Protein AF-D4D259-F1 (afdb_monomer)

Structure (mmCIF, N/CA/C/O backbone):
data_AF-D4D259-F1
#
_entry.id   AF-D4D259-F1
#
loop_
_atom_site.group_PDB
_atom_site.id
_atom_site.type_symbol
_atom_site.label_atom_id
_atom_site.label_alt_id
_atom_site.label_comp_id
_atom_site.label_asym_id
_atom_site.label_entity_id
_atom_site.label_seq_id
_atom_site.pdbx_PDB_ins_code
_atom_site.Cartn_x
_atom_site.Cartn_y
_atom_site.Cartn_z
_atom_site.occupancy
_atom_site.B_iso_or_equiv
_atom_site.auth_seq_id
_atom_site.auth_comp_id
_atom_site.auth_asym_id
_atom_site.auth_atom_id
_atom_site.pdbx_PDB_model_num
ATOM 1 N N . MET A 1 1 ? -21.354 -18.879 18.382 1.00 33.06 1 MET A N 1
ATOM 2 C CA . MET A 1 1 ? -21.222 -17.514 17.834 1.00 33.06 1 MET A CA 1
ATOM 3 C C . MET A 1 1 ? -19.897 -17.464 17.101 1.00 33.06 1 MET A C 1
ATOM 5 O O . MET A 1 1 ? -18.888 -17.734 17.738 1.00 33.06 1 MET A O 1
ATOM 9 N N . ALA A 1 2 ? -19.901 -17.286 15.778 1.00 32.56 2 ALA A N 1
ATOM 10 C CA . ALA A 1 2 ? -18.662 -17.216 15.005 1.00 32.56 2 ALA A CA 1
ATOM 11 C C . ALA A 1 2 ? -17.858 -15.998 15.478 1.00 32.56 2 ALA A C 1
ATOM 13 O O . ALA A 1 2 ? -18.450 -14.936 15.686 1.00 32.56 2 ALA A O 1
ATOM 14 N N . ALA A 1 3 ? -16.551 -16.158 15.693 1.00 42.66 3 ALA A N 1
ATOM 15 C CA . ALA A 1 3 ? -15.663 -15.027 15.924 1.00 42.66 3 ALA A CA 1
ATOM 16 C C . ALA A 1 3 ? -15.925 -13.990 14.824 1.00 42.66 3 ALA A C 1
ATOM 18 O O . ALA A 1 3 ? -16.029 -14.347 13.650 1.00 42.66 3 ALA A O 1
ATOM 19 N N . SER A 1 4 ? -16.121 -12.725 15.193 1.00 53.47 4 SER A N 1
ATOM 20 C CA . SER A 1 4 ? -16.220 -11.663 14.200 1.00 53.47 4 SER A CA 1
ATOM 21 C C . SER A 1 4 ? -14.940 -11.700 13.361 1.00 53.47 4 SER A C 1
ATOM 23 O O . SER A 1 4 ? -13.871 -11.420 13.901 1.00 53.47 4 SER A O 1
ATOM 25 N N . ASN A 1 5 ? -15.040 -12.064 12.079 1.00 68.00 5 ASN A N 1
ATOM 26 C CA . ASN A 1 5 ? -13.955 -12.006 11.091 1.00 68.00 5 ASN A CA 1
ATOM 27 C C . ASN A 1 5 ? -13.598 -10.536 10.805 1.00 68.00 5 ASN A C 1
ATOM 29 O O . ASN A 1 5 ? -13.820 -10.023 9.711 1.00 68.00 5 ASN A O 1
ATOM 33 N N . ALA A 1 6 ? -13.147 -9.820 11.832 1.00 86.38 6 ALA A N 1
ATOM 34 C CA . ALA A 1 6 ? -12.841 -8.406 11.784 1.00 86.38 6 ALA A CA 1
ATOM 35 C C . ALA A 1 6 ? -11.560 -8.215 10.972 1.00 86.38 6 ALA A C 1
ATOM 37 O O . ALA A 1 6 ? -10.463 -8.475 11.459 1.00 86.38 6 ALA A O 1
ATOM 38 N N . ARG A 1 7 ? -11.702 -7.775 9.720 1.00 91.88 7 ARG A N 1
ATOM 39 C CA . ARG A 1 7 ? -10.553 -7.498 8.858 1.00 91.88 7 ARG A CA 1
ATOM 40 C C . ARG A 1 7 ? -10.044 -6.089 9.095 1.00 91.88 7 ARG A C 1
ATOM 42 O O . ARG A 1 7 ? -10.830 -5.147 9.229 1.00 91.88 7 ARG A O 1
ATOM 49 N N . HIS A 1 8 ? -8.732 -5.951 9.103 1.00 94.81 8 HIS A N 1
ATOM 50 C CA . HIS A 1 8 ? -8.030 -4.676 9.138 1.00 94.81 8 HIS A CA 1
ATOM 51 C C . HIS A 1 8 ? -7.099 -4.600 7.927 1.00 94.81 8 HIS A C 1
ATOM 53 O O . HIS A 1 8 ? -6.218 -5.455 7.767 1.00 94.81 8 HIS A O 1
ATOM 59 N N . ALA A 1 9 ? -7.330 -3.594 7.081 1.00 95.94 9 ALA A N 1
ATOM 60 C CA . ALA A 1 9 ? -6.485 -3.257 5.941 1.00 95.94 9 ALA A CA 1
ATOM 61 C C . ALA A 1 9 ? -5.404 -2.240 6.336 1.00 95.94 9 ALA A C 1
ATOM 63 O O . ALA A 1 9 ? -5.731 -1.138 6.774 1.00 95.94 9 ALA A O 1
ATOM 64 N N . LEU A 1 10 ? -4.135 -2.578 6.118 1.00 97.19 10 LEU A N 1
ATOM 65 C CA . LEU A 1 10 ? -2.999 -1.664 6.204 1.00 97.19 10 LEU A CA 1
ATOM 66 C C . LEU A 1 10 ? -2.542 -1.301 4.786 1.00 97.19 10 LEU A C 1
ATOM 68 O O . LEU A 1 10 ? -2.119 -2.170 4.030 1.00 97.19 10 LEU A O 1
ATOM 72 N N . VAL A 1 11 ? -2.633 -0.026 4.409 1.00 96.75 11 VAL A N 1
ATOM 73 C CA . VAL A 1 11 ? -2.371 0.456 3.044 1.00 96.75 11 VAL A CA 1
ATOM 74 C C . VAL A 1 11 ? -1.124 1.336 3.026 1.00 96.75 11 VAL A C 1
ATOM 76 O O . VAL A 1 11 ? -1.159 2.488 3.460 1.00 96.75 11 VAL A O 1
ATOM 79 N N . LEU A 1 12 ? -0.018 0.815 2.493 1.00 94.75 12 LEU A N 1
ATOM 80 C CA . LEU A 1 12 ? 1.218 1.572 2.294 1.00 94.75 12 LEU A CA 1
ATOM 81 C C . LEU A 1 12 ? 1.155 2.349 0.979 1.00 94.75 12 LEU A C 1
ATOM 83 O O . LEU A 1 12 ? 0.815 1.790 -0.060 1.00 94.75 12 LEU A O 1
ATOM 87 N N . GLY A 1 13 ? 1.499 3.638 1.014 1.00 92.38 13 GLY A N 1
ATOM 88 C CA . GLY A 1 13 ? 1.369 4.512 -0.156 1.00 92.38 13 GLY A CA 1
ATOM 89 C C . GLY A 1 13 ? -0.030 5.115 -0.302 1.00 92.38 13 GLY A C 1
ATOM 90 O O . GLY A 1 13 ? -0.464 5.392 -1.417 1.00 92.38 13 GLY A O 1
ATOM 91 N N . ALA A 1 14 ? -0.720 5.359 0.817 1.00 94.50 14 ALA A N 1
ATOM 92 C CA . ALA A 1 14 ? -2.097 5.862 0.875 1.00 94.50 14 ALA A CA 1
ATOM 93 C C . ALA A 1 14 ? -2.347 7.176 0.105 1.00 94.50 14 ALA A C 1
ATOM 95 O O . ALA A 1 14 ? -3.458 7.419 -0.349 1.00 94.50 14 ALA A O 1
ATOM 96 N N . SER A 1 15 ? -1.321 8.012 -0.069 1.00 91.62 15 SER A N 1
ATOM 97 C CA . SER A 1 15 ? -1.404 9.276 -0.813 1.00 91.62 15 SER A CA 1
ATOM 98 C C . SER A 1 15 ? -1.080 9.144 -2.309 1.00 91.62 15 SER A C 1
ATOM 100 O O . SER A 1 15 ? -1.093 10.141 -3.023 1.00 91.62 15 SER A O 1
ATOM 102 N N . GLY A 1 16 ? -0.687 7.957 -2.783 1.00 88.94 16 GLY A N 1
ATOM 103 C CA . GLY A 1 16 ? -0.393 7.701 -4.197 1.00 88.94 16 GLY A CA 1
ATOM 104 C C . GLY A 1 16 ? -1.663 7.468 -5.018 1.00 88.94 16 GLY A C 1
ATOM 105 O O . GLY A 1 16 ? -2.731 7.259 -4.459 1.00 88.94 16 GLY A O 1
ATOM 106 N N . ILE A 1 17 ? -1.549 7.439 -6.349 1.00 89.56 17 ILE A N 1
ATOM 107 C CA . ILE A 1 17 ? -2.696 7.265 -7.267 1.00 89.56 17 ILE A CA 1
ATOM 108 C C . ILE A 1 17 ? -3.499 5.994 -6.927 1.00 89.56 17 ILE A C 1
ATOM 110 O O . ILE A 1 17 ? -4.716 6.041 -6.720 1.00 89.56 17 ILE A O 1
ATOM 114 N N . SER A 1 18 ? -2.809 4.856 -6.811 1.00 92.06 18 SER A N 1
ATOM 115 C CA . SER A 1 18 ? -3.427 3.579 -6.441 1.00 92.06 18 SER A CA 1
ATOM 116 C C . SER A 1 18 ? -3.901 3.575 -4.990 1.00 92.06 18 SER A C 1
ATOM 118 O O . SER A 1 18 ? -5.033 3.196 -4.722 1.00 92.06 18 SER A O 1
ATOM 120 N N . GLY A 1 19 ? -3.068 4.026 -4.046 1.00 93.12 19 GLY A N 1
ATOM 121 C CA . GLY A 1 19 ? -3.411 4.008 -2.621 1.00 93.12 19 GLY A CA 1
ATOM 122 C C . GLY A 1 19 ? -4.611 4.883 -2.273 1.00 93.12 19 GLY A C 1
ATOM 123 O O . GLY A 1 19 ? -5.484 4.449 -1.521 1.00 93.12 19 GLY A O 1
ATOM 124 N N . TRP A 1 20 ? -4.702 6.071 -2.873 1.00 93.88 20 TRP A N 1
ATOM 125 C CA . TRP A 1 20 ? -5.794 7.003 -2.627 1.00 93.88 20 TRP A CA 1
ATOM 126 C C . TRP A 1 20 ? -7.121 6.450 -3.131 1.00 93.88 20 TRP A C 1
ATOM 128 O O . TRP A 1 20 ? -8.109 6.428 -2.393 1.00 93.88 20 TRP A O 1
ATOM 138 N N . SER A 1 21 ? -7.135 5.957 -4.375 1.00 93.88 21 SER A N 1
ATOM 139 C CA . SER A 1 21 ? -8.329 5.352 -4.971 1.00 93.88 21 SER A CA 1
ATOM 140 C C . SER A 1 21 ? -8.738 4.074 -4.241 1.00 93.88 21 SER A C 1
ATOM 142 O O . SER A 1 21 ? -9.928 3.852 -4.031 1.00 93.88 21 SER A O 1
ATOM 144 N N . PHE A 1 22 ? -7.770 3.280 -3.782 1.00 94.38 22 PHE A N 1
ATOM 145 C CA . PHE A 1 22 ? -8.026 2.075 -3.008 1.00 94.38 22 PHE A CA 1
ATOM 146 C C . PHE A 1 22 ? -8.719 2.394 -1.680 1.00 94.38 22 PHE A C 1
ATOM 148 O O . PHE A 1 22 ? -9.813 1.889 -1.438 1.00 94.38 22 PHE A O 1
ATOM 155 N N . ILE A 1 23 ? -8.161 3.302 -0.868 1.00 94.06 23 ILE A N 1
ATOM 156 C CA . ILE A 1 23 ? -8.790 3.753 0.389 1.00 94.06 23 ILE A CA 1
ATOM 157 C C . ILE A 1 23 ? -10.192 4.304 0.129 1.00 94.06 23 ILE A C 1
ATOM 159 O O . ILE A 1 23 ? -11.131 3.936 0.832 1.00 94.06 23 ILE A O 1
ATOM 163 N N . ASN A 1 24 ? -10.363 5.116 -0.916 1.00 92.94 24 ASN A N 1
ATOM 164 C CA . ASN A 1 24 ? -11.665 5.657 -1.294 1.00 92.94 24 ASN A CA 1
ATOM 165 C C . ASN A 1 24 ? -12.721 4.561 -1.536 1.00 92.94 24 ASN A C 1
ATOM 167 O O . ASN A 1 24 ? -13.879 4.734 -1.159 1.00 92.94 24 ASN A O 1
ATOM 171 N N . GLN A 1 25 ? -12.341 3.437 -2.153 1.00 93.00 25 GLN A N 1
ATOM 172 C CA . GLN A 1 25 ? -13.237 2.293 -2.353 1.00 93.00 25 GLN A CA 1
ATOM 173 C C . GLN A 1 25 ? -13.517 1.553 -1.038 1.00 93.00 25 GLN A C 1
ATOM 175 O O . GLN A 1 25 ? -14.670 1.222 -0.761 1.00 93.00 25 GLN A O 1
ATOM 180 N N . LEU A 1 26 ? -12.497 1.337 -0.197 1.00 92.25 26 LEU A N 1
ATOM 181 C CA . LEU A 1 26 ? -12.678 0.674 1.102 1.00 92.25 26 LEU A CA 1
ATOM 182 C C . LEU A 1 26 ? -13.658 1.446 2.000 1.00 92.25 26 LEU A C 1
ATOM 184 O O . LEU A 1 26 ? -14.554 0.848 2.593 1.00 92.25 26 LEU A O 1
ATOM 188 N N . LEU A 1 27 ? -13.540 2.778 2.039 1.00 91.06 27 LEU A N 1
ATOM 189 C CA . LEU A 1 27 ? -14.434 3.661 2.800 1.00 91.06 27 LEU A CA 1
ATOM 190 C C . LEU A 1 27 ? -15.872 3.675 2.263 1.00 91.06 27 LEU A C 1
ATOM 192 O O . LEU A 1 27 ? -16.806 3.981 2.998 1.00 91.06 27 LEU A O 1
ATOM 196 N N . GLN A 1 28 ? -16.070 3.304 0.998 1.00 89.62 28 GLN A N 1
ATOM 197 C CA . GLN A 1 28 ? -17.388 3.118 0.382 1.00 89.62 28 GLN A CA 1
ATOM 198 C C . GLN A 1 28 ? -17.896 1.682 0.511 1.00 89.62 28 GLN A C 1
ATOM 200 O O . GLN A 1 28 ? -18.748 1.250 -0.262 1.00 89.62 28 GLN A O 1
ATOM 205 N N . SER A 1 29 ? -17.399 0.938 1.502 1.00 87.19 29 SER A N 1
ATOM 206 C CA . SER A 1 29 ? -17.827 -0.432 1.773 1.00 87.1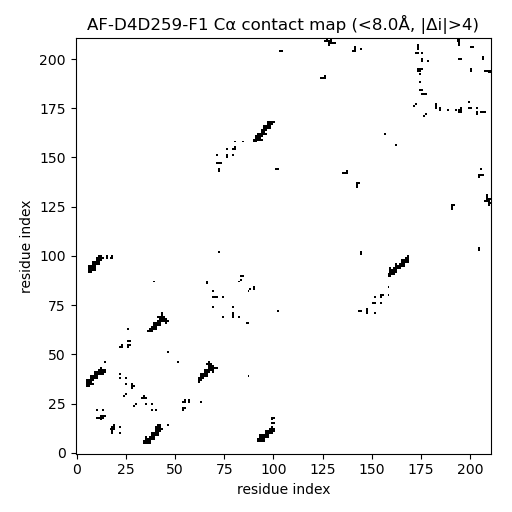9 29 SER A CA 1
ATOM 207 C C . SER A 1 29 ? -17.493 -1.430 0.659 1.00 87.19 29 SER A C 1
ATOM 209 O O . SER A 1 29 ? -18.145 -2.467 0.567 1.00 87.19 29 SER A O 1
ATOM 211 N N . TYR A 1 30 ? -16.487 -1.179 -0.186 1.00 88.12 30 TYR A N 1
ATOM 212 C CA . TYR A 1 30 ? -16.005 -2.199 -1.121 1.00 88.12 30 TYR A CA 1
ATOM 213 C C . TYR A 1 30 ? -15.271 -3.334 -0.372 1.00 88.12 30 TYR A C 1
ATOM 215 O O . TYR A 1 30 ? -14.502 -3.061 0.555 1.00 88.12 30 TYR A O 1
ATOM 223 N N . PRO A 1 31 ? -15.423 -4.610 -0.779 1.00 89.62 31 PRO A N 1
ATOM 224 C CA . PRO A 1 31 ? -16.329 -5.128 -1.814 1.00 89.62 31 PRO A CA 1
ATOM 225 C C . PRO A 1 31 ? -17.783 -5.282 -1.340 1.00 89.62 31 PRO A C 1
ATOM 227 O O . PRO A 1 31 ? -18.690 -5.403 -2.160 1.00 89.62 31 PRO A O 1
ATOM 230 N N . ARG A 1 32 ? -18.011 -5.298 -0.022 1.00 88.38 32 ARG A N 1
ATOM 231 C CA . ARG A 1 32 ? -19.338 -5.295 0.605 1.00 88.38 32 ARG A CA 1
ATOM 232 C C . ARG A 1 32 ? -19.275 -4.653 1.997 1.00 88.38 32 ARG A C 1
ATOM 234 O O . ARG A 1 32 ? -18.257 -4.767 2.684 1.00 88.38 32 ARG A O 1
ATOM 241 N N . ALA A 1 33 ? -20.373 -4.041 2.438 1.00 86.19 33 ALA A N 1
ATOM 242 C CA . ALA A 1 33 ? -20.505 -3.486 3.786 1.00 86.19 33 ALA A CA 1
ATOM 243 C C . ALA A 1 33 ? -20.142 -4.508 4.874 1.00 86.19 33 ALA A C 1
ATOM 245 O O . ALA A 1 33 ? -20.476 -5.690 4.767 1.00 86.19 33 ALA A O 1
ATOM 246 N N . GLY A 1 34 ? -19.429 -4.041 5.900 1.00 85.56 34 GLY A N 1
ATOM 247 C CA . GLY A 1 34 ? -18.932 -4.872 6.996 1.00 85.56 34 GLY A CA 1
ATOM 248 C C . GLY A 1 34 ? -17.712 -5.737 6.660 1.00 85.56 34 GLY A C 1
ATOM 249 O O . GLY A 1 34 ? -17.283 -6.501 7.519 1.00 85.56 34 GLY A O 1
ATOM 250 N N . THR A 1 35 ? -17.135 -5.636 5.450 1.00 89.00 35 THR A N 1
ATOM 251 C CA . THR A 1 35 ? -15.894 -6.368 5.122 1.00 89.00 35 THR A CA 1
ATOM 252 C C . THR A 1 35 ? -14.730 -5.894 5.982 1.00 89.00 35 THR A C 1
ATOM 254 O O . THR A 1 35 ? -13.994 -6.716 6.523 1.00 89.00 35 THR A O 1
ATOM 257 N N . TRP A 1 36 ? -14.557 -4.577 6.092 1.00 90.69 36 TRP A N 1
ATOM 258 C CA . TRP A 1 36 ? -13.458 -3.961 6.824 1.00 90.69 36 TRP A CA 1
ATOM 259 C C . TRP A 1 36 ? -13.972 -3.429 8.146 1.00 90.69 36 TRP A C 1
ATOM 261 O O . TRP A 1 36 ? -14.945 -2.688 8.190 1.00 90.69 36 TRP A O 1
ATOM 271 N N . SER A 1 37 ? -13.305 -3.833 9.219 1.00 91.31 37 SER A N 1
ATOM 272 C CA . SER A 1 37 ? -13.543 -3.300 10.557 1.00 91.31 37 SER A CA 1
ATOM 273 C C . SER A 1 37 ? -12.640 -2.117 10.885 1.00 91.31 37 SER A C 1
ATOM 275 O O . SER A 1 37 ? -12.933 -1.416 11.845 1.00 91.31 37 SER A O 1
ATOM 277 N N . ARG A 1 38 ? -11.517 -1.983 10.157 1.00 92.62 38 ARG A N 1
ATOM 278 C CA . ARG A 1 38 ? -10.453 -0.979 10.298 1.00 92.62 38 ARG A CA 1
ATOM 279 C C . ARG A 1 38 ? -9.721 -0.788 8.982 1.00 92.62 38 ARG A C 1
ATOM 281 O O . ARG A 1 38 ? -9.467 -1.756 8.255 1.00 92.62 38 ARG A O 1
ATOM 288 N N . ILE A 1 39 ? -9.322 0.450 8.720 1.00 94.31 39 ILE A N 1
ATOM 289 C CA . ILE A 1 39 ? -8.492 0.816 7.575 1.00 94.31 39 ILE A CA 1
ATOM 290 C C . ILE A 1 39 ? -7.407 1.770 8.077 1.00 94.31 39 ILE A C 1
ATOM 292 O O . ILE A 1 39 ? -7.710 2.870 8.530 1.00 94.31 39 ILE A O 1
ATOM 296 N N . THR A 1 40 ? -6.142 1.378 7.955 1.00 96.00 40 THR A N 1
ATOM 297 C CA . THR A 1 40 ? -4.997 2.239 8.263 1.00 96.00 40 THR A CA 1
ATOM 298 C C . THR A 1 40 ? -4.250 2.582 6.982 1.00 96.00 40 THR A C 1
ATOM 300 O O . THR A 1 40 ? -3.640 1.719 6.355 1.00 96.00 40 THR A O 1
ATOM 303 N N . GLY A 1 41 ? -4.279 3.851 6.586 1.00 95.81 41 GLY A N 1
ATOM 304 C CA . GLY A 1 41 ? -3.450 4.389 5.513 1.00 95.81 41 GLY A CA 1
ATOM 305 C C . GLY A 1 41 ? -2.109 4.886 6.046 1.00 95.81 41 GLY A C 1
ATOM 306 O O . GLY A 1 41 ? -2.059 5.576 7.062 1.00 95.81 41 GLY A O 1
ATOM 307 N N . VAL A 1 42 ? -1.023 4.579 5.342 1.00 96.69 42 VAL A N 1
ATOM 308 C CA . VAL A 1 42 ? 0.339 4.988 5.699 1.00 96.69 42 VAL A CA 1
ATOM 309 C C . VAL A 1 42 ? 0.935 5.841 4.586 1.00 96.69 42 VAL A C 1
ATOM 311 O O . VAL A 1 42 ? 0.972 5.436 3.416 1.00 96.69 42 VAL A O 1
ATOM 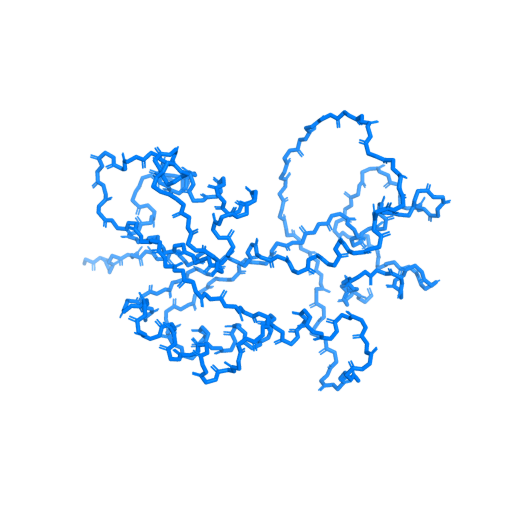314 N N . THR A 1 43 ? 1.437 7.020 4.948 1.00 94.62 43 THR A N 1
ATOM 315 C CA . THR A 1 43 ? 2.095 7.949 4.025 1.00 94.62 43 THR A CA 1
ATOM 316 C C . THR A 1 43 ? 3.495 8.333 4.493 1.00 94.62 43 THR A C 1
ATOM 318 O O . THR A 1 43 ? 3.830 8.323 5.679 1.00 94.62 43 THR A O 1
ATOM 321 N N . ARG A 1 44 ? 4.337 8.737 3.537 1.00 91.94 44 ARG A N 1
ATOM 322 C CA . ARG A 1 44 ? 5.650 9.316 3.847 1.00 91.94 44 ARG A CA 1
ATOM 323 C C . ARG A 1 44 ? 5.522 10.742 4.359 1.00 91.94 44 ARG A C 1
ATOM 325 O O . ARG A 1 44 ? 6.061 11.080 5.405 1.00 91.94 44 ARG A O 1
ATOM 332 N N . LYS A 1 45 ? 4.794 11.576 3.615 1.00 89.25 45 LYS A N 1
ATOM 333 C CA . LYS A 1 45 ? 4.525 12.973 3.963 1.00 89.25 45 LYS A CA 1
ATOM 334 C C . LYS A 1 45 ? 3.099 13.104 4.503 1.00 89.25 45 LYS A C 1
ATOM 336 O O . LYS A 1 45 ? 2.224 12.376 4.025 1.00 89.25 45 LYS A O 1
ATOM 341 N N . PRO A 1 46 ? 2.849 14.006 5.463 1.00 90.56 46 PRO A N 1
ATOM 342 C CA . PRO A 1 46 ? 1.489 14.338 5.864 1.00 90.56 46 PRO A CA 1
ATOM 343 C C . PRO A 1 46 ? 0.672 14.794 4.652 1.00 90.56 46 PRO A C 1
ATOM 345 O O . PRO A 1 46 ? 1.175 15.558 3.829 1.00 90.56 46 PRO A O 1
ATOM 348 N N . MET A 1 47 ? -0.569 14.322 4.550 1.00 89.88 47 MET A N 1
ATOM 349 C CA . MET A 1 47 ? -1.544 14.876 3.610 1.00 89.88 47 MET A CA 1
ATOM 350 C C . MET A 1 47 ? -2.199 16.110 4.234 1.00 89.88 47 MET A C 1
ATOM 352 O O . MET A 1 47 ? -2.404 16.167 5.450 1.00 89.88 47 MET A O 1
ATOM 356 N N . SER A 1 48 ? -2.528 17.100 3.411 1.00 87.69 48 SER A N 1
ATOM 357 C CA . SER A 1 48 ? -3.284 18.271 3.844 1.00 87.69 48 SER A CA 1
ATOM 358 C C . SER A 1 48 ? -4.712 17.892 4.246 1.00 87.69 48 SER A C 1
ATOM 360 O O . SER A 1 48 ? -5.269 16.879 3.816 1.00 87.69 48 SER A O 1
ATOM 362 N N . ARG A 1 49 ? -5.344 18.739 5.066 1.00 84.06 49 ARG A N 1
ATOM 363 C CA . ARG A 1 49 ? -6.748 18.552 5.464 1.00 84.06 49 ARG A CA 1
ATOM 364 C C . ARG A 1 49 ? -7.684 18.517 4.252 1.00 84.06 49 ARG A C 1
ATOM 366 O O . ARG A 1 49 ? -8.652 17.767 4.269 1.00 84.06 49 ARG A O 1
ATOM 373 N N . GLU A 1 50 ? -7.392 19.322 3.235 1.00 85.44 50 GLU A N 1
ATOM 374 C CA . GLU A 1 50 ? -8.164 19.376 1.995 1.00 85.44 50 GLU A CA 1
ATOM 375 C C . GLU A 1 50 ? -8.053 18.061 1.216 1.00 85.44 50 GLU A C 1
ATOM 377 O O . GLU A 1 50 ? -9.076 17.455 0.912 1.00 85.44 50 GLU A O 1
ATOM 382 N N . GLU A 1 51 ? -6.838 17.543 1.007 1.00 85.00 51 GLU A N 1
ATOM 383 C CA . GLU A 1 51 ? -6.625 16.257 0.325 1.00 85.00 51 GLU A CA 1
ATOM 384 C C . GLU A 1 51 ? -7.346 15.093 1.017 1.00 85.00 51 GLU A C 1
ATOM 386 O O . GLU A 1 51 ? -7.935 14.237 0.358 1.00 85.00 51 GLU A O 1
ATOM 391 N N . VAL A 1 52 ? -7.324 15.072 2.354 1.00 84.94 52 VAL A N 1
ATOM 392 C CA . VAL A 1 52 ? -8.040 14.068 3.156 1.00 84.94 52 VAL A CA 1
ATOM 393 C C . VAL A 1 52 ? -9.558 14.251 3.054 1.00 84.94 52 VAL A C 1
ATOM 395 O O . VAL A 1 52 ? -10.288 13.264 3.074 1.00 84.94 52 VAL A O 1
ATOM 398 N N . SER A 1 53 ? -10.048 15.488 2.912 1.00 81.88 53 SER A N 1
ATOM 399 C CA . SER A 1 53 ? -11.485 15.786 2.820 1.00 81.88 53 SER A CA 1
ATOM 400 C C . SER A 1 53 ? -12.150 15.279 1.540 1.00 81.88 53 SER A C 1
ATOM 402 O O . SER A 1 53 ? -13.374 15.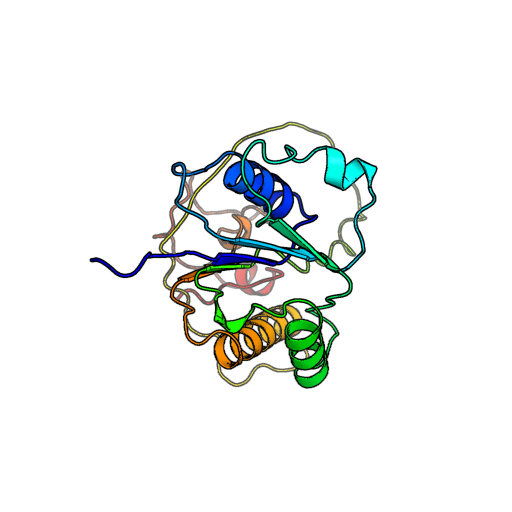166 1.502 1.00 81.88 53 SER A O 1
ATOM 404 N N . PHE A 1 54 ? -11.364 14.946 0.511 1.00 88.12 54 PHE A N 1
ATOM 405 C CA . PHE A 1 54 ? -11.881 14.336 -0.712 1.00 88.12 54 PHE A CA 1
ATOM 406 C C . PHE A 1 54 ? -12.261 12.863 -0.534 1.00 88.12 54 PHE A C 1
ATOM 408 O O . PHE A 1 54 ? -13.021 12.338 -1.348 1.00 88.12 54 PHE A O 1
ATOM 415 N N . TRP A 1 55 ? -11.764 12.187 0.507 1.00 90.94 55 TRP A N 1
ATOM 416 C CA . TRP A 1 55 ? -12.309 10.886 0.873 1.00 90.94 55 TRP A CA 1
ATOM 417 C C . TRP A 1 55 ? -13.679 11.057 1.526 1.00 90.94 55 TRP A C 1
ATOM 419 O O . TRP A 1 55 ? -13.892 12.007 2.286 1.00 90.94 55 TRP A O 1
ATOM 429 N N . PRO A 1 56 ? -14.618 10.131 1.277 1.00 85.06 56 PRO A N 1
ATOM 430 C CA . PRO A 1 56 ? -15.904 10.168 1.940 1.00 85.06 56 PRO A CA 1
ATOM 431 C C . PRO A 1 56 ? -15.672 10.108 3.447 1.00 85.06 56 PRO A C 1
ATOM 433 O O . PRO A 1 56 ? -15.066 9.169 3.964 1.00 85.06 56 PRO A O 1
ATOM 436 N N . GLN A 1 57 ? -16.174 11.117 4.159 1.00 70.81 57 GLN A N 1
ATOM 437 C CA . GLN A 1 57 ? -16.358 11.002 5.597 1.00 70.81 57 GLN A CA 1
ATOM 438 C C . GLN A 1 57 ? -17.334 9.852 5.787 1.00 70.81 57 GLN A C 1
ATOM 440 O O . GLN A 1 57 ? -18.491 9.948 5.369 1.00 70.81 57 GLN A O 1
ATOM 445 N N . SER A 1 58 ? -16.830 8.727 6.291 1.00 56.66 58 SER A N 1
ATOM 446 C CA . SER A 1 58 ? -17.640 7.531 6.449 1.00 56.66 58 SER A CA 1
ATOM 447 C C . SER A 1 58 ? -18.918 7.901 7.196 1.00 56.66 58 SER A C 1
ATOM 449 O O . SER A 1 58 ? -18.866 8.427 8.307 1.00 56.66 58 SER A O 1
ATOM 451 N N . ARG A 1 59 ? -20.075 7.669 6.567 1.00 50.59 59 ARG A N 1
ATOM 452 C CA . ARG A 1 59 ? -21.376 7.955 7.186 1.00 50.59 59 ARG A CA 1
ATOM 453 C C . ARG A 1 59 ? -21.661 7.030 8.377 1.00 50.59 59 ARG A C 1
ATOM 455 O O . ARG A 1 59 ? -22.577 7.325 9.134 1.00 50.59 59 ARG A O 1
ATOM 462 N N . GLU A 1 60 ? -20.883 5.955 8.547 1.00 52.59 60 GLU A N 1
ATOM 463 C CA . GLU A 1 60 ? -21.117 4.914 9.557 1.00 52.59 60 GLU A CA 1
ATOM 464 C C . GLU A 1 60 ? -19.872 4.473 10.355 1.00 52.59 60 GLU A C 1
ATOM 466 O O . GLU A 1 60 ? -20.036 3.758 11.338 1.00 52.59 60 GLU A O 1
ATOM 471 N N . ASP A 1 61 ? -18.642 4.878 10.008 1.00 54.50 61 ASP A N 1
ATOM 472 C CA . ASP A 1 61 ? -17.447 4.161 10.487 1.00 54.50 61 ASP A CA 1
ATOM 473 C C . ASP A 1 61 ? -16.305 5.060 11.029 1.00 54.50 61 ASP A C 1
ATOM 475 O O . ASP A 1 61 ? -15.636 5.746 10.250 1.00 54.50 61 ASP A O 1
ATOM 479 N N . PRO A 1 62 ? -16.024 5.043 12.349 1.00 57.81 62 PRO A N 1
ATOM 480 C CA . PRO A 1 62 ? -14.866 5.696 12.971 1.00 57.81 62 PRO A CA 1
ATOM 481 C C . PRO A 1 62 ? -13.528 4.948 12.772 1.00 57.81 62 PRO A C 1
ATOM 483 O O . PRO A 1 62 ? -12.534 5.305 13.404 1.00 57.81 62 PRO A O 1
ATOM 486 N N . SER A 1 63 ? -13.472 3.905 11.937 1.00 77.69 63 SER A N 1
ATOM 487 C CA . SER A 1 63 ? -12.334 2.977 11.869 1.00 77.69 63 SER A CA 1
ATOM 488 C C . SER A 1 63 ? -11.212 3.320 10.872 1.00 77.69 63 SER A C 1
ATOM 490 O O . SER A 1 63 ? -10.255 2.548 10.744 1.00 77.69 63 SER A O 1
ATOM 492 N N . PHE A 1 64 ? -11.289 4.464 10.176 1.00 90.56 64 PHE A N 1
ATOM 493 C CA . PHE A 1 64 ? -10.216 4.931 9.291 1.00 90.56 64 PHE A CA 1
ATOM 494 C C . PHE A 1 64 ? -9.170 5.763 10.032 1.00 90.56 64 PHE A C 1
ATOM 496 O O . PHE A 1 64 ? -9.488 6.772 10.665 1.00 90.56 64 PHE A O 1
ATOM 503 N N . ARG A 1 65 ? -7.899 5.390 9.878 1.00 91.75 65 ARG A N 1
ATOM 504 C CA . ARG A 1 65 ? -6.749 6.122 10.408 1.00 91.75 65 ARG 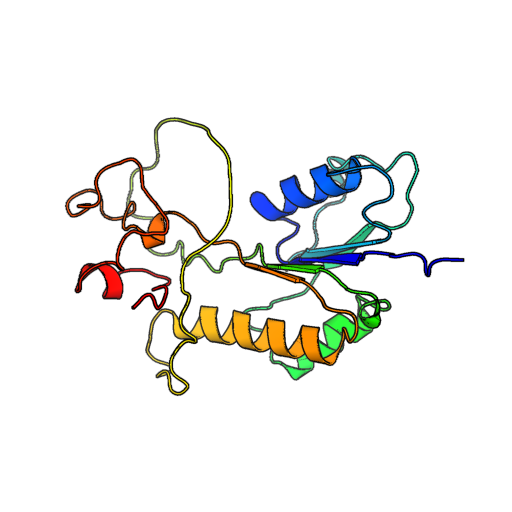A CA 1
ATOM 505 C C . ARG A 1 65 ? -5.745 6.400 9.301 1.00 91.75 65 ARG A C 1
ATOM 507 O O . ARG A 1 65 ? -5.367 5.502 8.559 1.00 91.75 65 ARG A O 1
ATOM 514 N N . LEU A 1 66 ? -5.258 7.634 9.226 1.00 93.62 66 LEU A N 1
ATOM 515 C CA . LEU A 1 66 ? -4.130 7.998 8.374 1.00 93.62 66 LEU A CA 1
ATOM 516 C C . LEU A 1 66 ? -2.926 8.321 9.259 1.00 93.62 66 LEU A C 1
ATOM 518 O O . LEU A 1 66 ? -3.004 9.213 10.104 1.00 93.62 66 LEU A O 1
ATOM 522 N N . VAL A 1 67 ? -1.819 7.615 9.058 1.00 95.31 67 VAL A N 1
ATOM 523 C CA . VAL A 1 67 ? -0.540 7.877 9.727 1.00 95.31 67 VAL A CA 1
ATOM 524 C C . VAL A 1 67 ? 0.497 8.329 8.705 1.00 95.31 67 VAL A C 1
ATOM 526 O O . VAL A 1 67 ? 0.481 7.904 7.550 1.00 95.31 67 VAL A O 1
ATOM 529 N N . SER A 1 68 ? 1.398 9.218 9.120 1.00 94.81 68 SER A N 1
ATOM 530 C CA . SER A 1 68 ? 2.396 9.826 8.235 1.00 94.81 68 SER A CA 1
ATOM 531 C C . SER A 1 68 ? 3.798 9.783 8.843 1.00 94.81 68 SER A C 1
ATOM 533 O O . SER A 1 68 ? 3.953 9.477 10.023 1.00 94.81 68 SER A O 1
ATOM 535 N N . GLY A 1 69 ? 4.827 10.079 8.044 1.00 93.44 69 GLY A N 1
ATOM 536 C CA . GLY A 1 69 ? 6.225 10.077 8.491 1.00 93.44 69 GLY A CA 1
ATOM 537 C C . GLY A 1 69 ? 6.957 8.749 8.280 1.00 93.44 69 GLY A C 1
ATOM 538 O O . GLY A 1 69 ? 8.037 8.555 8.842 1.00 93.44 69 GLY A O 1
ATOM 539 N N . PHE A 1 70 ? 6.393 7.842 7.481 1.00 93.38 70 PHE A N 1
ATOM 540 C CA . PHE A 1 70 ? 6.989 6.544 7.167 1.00 93.38 70 PHE A CA 1
ATOM 541 C C . PHE A 1 70 ? 7.831 6.634 5.897 1.00 93.38 70 PHE A C 1
ATOM 543 O O . PHE A 1 70 ? 7.295 6.725 4.790 1.00 93.38 70 PHE A O 1
ATOM 550 N N . ASP A 1 71 ? 9.152 6.585 6.041 1.00 89.69 71 ASP A N 1
ATOM 551 C CA . ASP A 1 71 ? 10.063 6.491 4.908 1.00 89.69 71 ASP A CA 1
ATOM 552 C C . ASP A 1 71 ? 10.549 5.051 4.765 1.00 89.69 71 ASP A C 1
ATOM 554 O O . ASP A 1 71 ? 11.671 4.708 5.112 1.00 89.69 71 ASP A O 1
ATOM 558 N N . ILE A 1 72 ? 9.682 4.188 4.237 1.00 84.88 72 ILE A N 1
ATOM 559 C CA . ILE A 1 72 ? 9.948 2.749 4.072 1.00 84.88 72 ILE A CA 1
ATOM 560 C C . ILE A 1 72 ? 11.229 2.443 3.272 1.00 84.88 72 ILE A C 1
ATOM 562 O O . ILE A 1 72 ? 11.780 1.343 3.375 1.00 84.88 72 ILE A O 1
ATOM 566 N N . HIS A 1 73 ? 11.727 3.399 2.484 1.00 79.69 73 HIS A N 1
ATOM 567 C CA . HIS A 1 73 ? 12.964 3.248 1.725 1.00 79.69 73 HIS A CA 1
ATOM 568 C C . HIS A 1 73 ? 14.175 3.508 2.620 1.00 79.69 73 HIS A C 1
ATOM 570 O O . HIS A 1 73 ? 15.021 2.627 2.754 1.00 79.69 73 HIS A O 1
ATOM 576 N N . ASN A 1 74 ? 14.206 4.657 3.302 1.00 83.00 74 ASN A N 1
ATOM 577 C CA . ASN A 1 74 ? 15.388 5.116 4.038 1.00 83.00 74 ASN A CA 1
ATOM 578 C C . ASN A 1 74 ? 15.400 4.743 5.530 1.00 83.00 74 ASN A C 1
ATOM 580 O O . ASN A 1 74 ? 16.472 4.644 6.126 1.00 83.00 74 ASN A O 1
ATOM 584 N N . ASP A 1 75 ? 14.239 4.538 6.154 1.00 87.50 75 ASP A N 1
ATOM 585 C CA . ASP A 1 75 ? 14.151 4.159 7.565 1.00 87.50 75 ASP A CA 1
ATOM 586 C C . ASP A 1 75 ? 14.787 2.781 7.782 1.00 87.50 75 ASP A C 1
ATOM 588 O O . ASP A 1 75 ? 14.460 1.817 7.086 1.00 87.50 75 ASP A O 1
ATOM 592 N N . GLN A 1 76 ? 15.665 2.666 8.776 1.00 90.75 76 GLN A N 1
ATOM 593 C CA . GLN A 1 76 ? 16.197 1.373 9.213 1.00 90.75 76 GLN A CA 1
ATOM 594 C C . GLN A 1 76 ? 15.093 0.513 9.840 1.00 90.75 76 GLN A C 1
ATOM 596 O O . GLN A 1 76 ? 14.082 1.039 10.309 1.00 90.75 76 GLN A O 1
ATOM 601 N N . GLU A 1 77 ? 15.292 -0.804 9.874 1.00 89.88 77 GLU A N 1
ATOM 602 C CA . GLU A 1 77 ? 14.298 -1.771 10.363 1.00 89.88 77 GLU A CA 1
ATOM 603 C C . GLU A 1 77 ? 13.771 -1.420 11.764 1.00 89.88 77 GLU A C 1
ATOM 605 O O . GLU A 1 77 ? 12.562 -1.334 11.971 1.00 89.88 77 GLU A O 1
ATOM 610 N N . GLN A 1 78 ? 14.667 -1.107 12.706 1.00 94.75 78 GLN A N 1
ATOM 611 C CA . GLN A 1 78 ? 14.304 -0.772 14.086 1.00 94.75 78 GLN A CA 1
ATOM 612 C C . GLN A 1 78 ? 13.506 0.535 14.165 1.00 94.75 78 GLN A C 1
ATOM 614 O O . GLN A 1 78 ? 12.549 0.637 14.933 1.00 94.75 78 GLN A O 1
ATOM 619 N N . THR A 1 79 ? 13.867 1.528 13.347 1.00 95.81 79 THR A N 1
ATOM 620 C CA . THR A 1 79 ? 13.132 2.795 13.244 1.00 95.81 79 THR A CA 1
ATOM 621 C C . THR A 1 79 ? 11.733 2.560 12.691 1.00 95.81 79 THR A C 1
ATOM 623 O O . THR A 1 79 ? 10.762 3.098 13.222 1.00 95.81 79 THR A O 1
ATOM 626 N N . LEU A 1 80 ? 11.618 1.743 11.642 1.00 94.44 80 LEU A N 1
ATOM 627 C CA . LEU A 1 80 ? 10.344 1.415 11.017 1.00 94.44 80 LEU A CA 1
ATOM 628 C C . LEU A 1 80 ? 9.436 0.648 11.990 1.00 94.44 80 LEU A C 1
ATOM 630 O O . LEU A 1 80 ? 8.271 1.010 12.149 1.00 94.44 80 LEU A O 1
ATOM 634 N N . MET A 1 81 ? 9.989 -0.333 12.707 1.00 96.25 81 MET A N 1
ATOM 635 C CA . MET A 1 81 ? 9.294 -1.086 13.753 1.00 96.25 81 MET A CA 1
ATOM 636 C C . MET A 1 81 ? 8.775 -0.163 14.863 1.00 96.25 81 MET A C 1
ATOM 638 O O . MET A 1 81 ? 7.588 -0.201 15.191 1.00 96.25 81 MET A O 1
ATOM 642 N N . ALA A 1 82 ? 9.623 0.729 15.386 1.00 97.25 82 ALA A N 1
ATOM 643 C CA . ALA A 1 82 ? 9.233 1.685 16.421 1.00 97.25 82 ALA A CA 1
ATOM 644 C C . ALA A 1 82 ? 8.134 2.651 15.941 1.00 97.25 82 ALA A C 1
ATOM 646 O O . ALA A 1 82 ? 7.193 2.940 16.683 1.00 97.25 82 ALA A O 1
ATOM 647 N N . LYS A 1 83 ? 8.216 3.130 14.690 1.00 97.19 83 LYS A N 1
ATOM 648 C CA . LYS A 1 83 ? 7.174 3.973 14.082 1.00 97.19 83 LY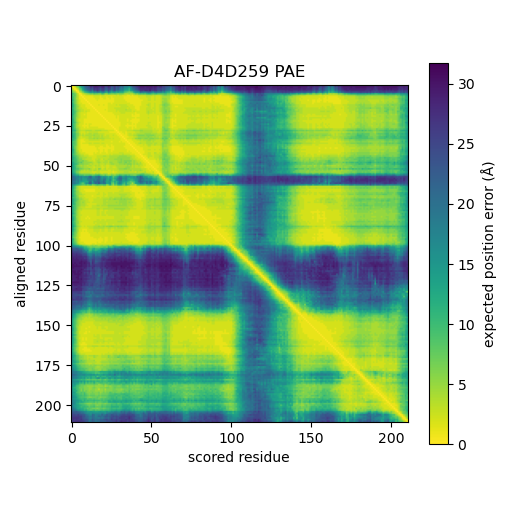S A CA 1
ATOM 649 C C . LYS A 1 83 ? 5.844 3.232 13.980 1.00 97.19 83 LYS A C 1
ATOM 651 O O . LYS A 1 83 ? 4.823 3.790 14.372 1.00 97.19 83 LYS A O 1
ATOM 656 N N . PHE A 1 84 ? 5.844 1.986 13.506 1.00 97.06 84 PHE A N 1
ATOM 657 C CA . PHE A 1 84 ? 4.620 1.189 13.408 1.00 97.06 84 PHE A CA 1
ATOM 658 C C . PHE A 1 84 ? 3.990 0.927 14.776 1.00 97.06 84 PHE A C 1
ATOM 660 O O . PHE A 1 84 ? 2.800 1.170 14.939 1.00 97.06 84 PHE A O 1
ATOM 667 N N . GLN A 1 85 ? 4.779 0.531 15.777 1.00 96.00 85 GLN A N 1
ATOM 668 C CA . GLN A 1 85 ? 4.281 0.317 17.141 1.00 96.00 85 GLN A CA 1
ATOM 669 C C . GLN A 1 85 ? 3.689 1.592 17.764 1.00 96.00 85 GLN A C 1
ATOM 671 O O . GLN A 1 85 ? 2.695 1.528 18.487 1.00 96.00 85 GLN A O 1
ATOM 676 N N . LYS A 1 86 ? 4.294 2.753 17.486 1.00 96.69 86 LYS A N 1
ATOM 677 C CA . LYS A 1 86 ? 3.864 4.043 18.035 1.00 96.69 86 LYS A CA 1
ATOM 678 C C . LYS A 1 86 ? 2.625 4.604 17.334 1.00 96.69 86 LYS A C 1
ATOM 680 O O . LYS A 1 86 ? 1.695 5.053 18.000 1.00 96.69 86 LYS A O 1
ATOM 685 N N . GLU A 1 87 ? 2.629 4.636 16.005 1.00 95.94 87 GLU A N 1
ATOM 686 C CA . GLU A 1 87 ? 1.602 5.329 15.217 1.00 95.94 87 GLU A CA 1
ATOM 687 C C . GLU A 1 87 ? 0.416 4.411 14.874 1.00 95.94 87 GLU A C 1
ATOM 689 O O . GLU A 1 87 ? -0.720 4.880 14.794 1.00 95.94 87 GLU A O 1
ATOM 694 N N . VAL A 1 88 ? 0.652 3.101 14.730 1.00 94.75 88 VAL A N 1
ATOM 695 C CA . VAL A 1 88 ? -0.366 2.077 14.443 1.00 94.75 88 VAL A CA 1
ATOM 696 C C . VAL A 1 88 ? -0.529 1.184 15.673 1.00 94.75 88 VAL A C 1
ATOM 698 O O . VAL A 1 88 ? -0.120 0.028 15.712 1.00 94.75 88 VAL A O 1
ATOM 701 N N . THR A 1 89 ? -1.125 1.746 16.722 1.00 91.94 89 THR A N 1
ATOM 702 C CA . THR A 1 89 ? -1.304 1.087 18.033 1.00 91.94 89 THR A CA 1
ATOM 703 C C . THR A 1 89 ? -2.062 -0.243 17.968 1.00 91.94 89 THR A C 1
ATOM 705 O O . THR A 1 89 ? -1.927 -1.092 18.841 1.00 91.94 89 THR A O 1
ATOM 708 N N . ASP A 1 90 ? -2.883 -0.418 16.940 1.00 93.69 90 ASP A N 1
ATOM 709 C CA . ASP A 1 90 ? -3.693 -1.592 16.643 1.00 93.69 90 ASP A CA 1
ATOM 710 C C . ASP A 1 90 ? -3.081 -2.479 15.545 1.00 93.69 90 ASP A C 1
ATOM 712 O O . ASP A 1 90 ? -3.777 -3.330 14.988 1.00 93.69 90 ASP A O 1
ATOM 716 N N . ILE A 1 91 ? -1.776 -2.346 15.272 1.00 96.06 91 ILE A N 1
ATOM 717 C CA . ILE A 1 91 ? -1.050 -3.188 14.311 1.00 96.06 91 ILE A CA 1
ATOM 718 C C . ILE A 1 91 ? -1.235 -4.699 14.523 1.00 96.06 91 ILE 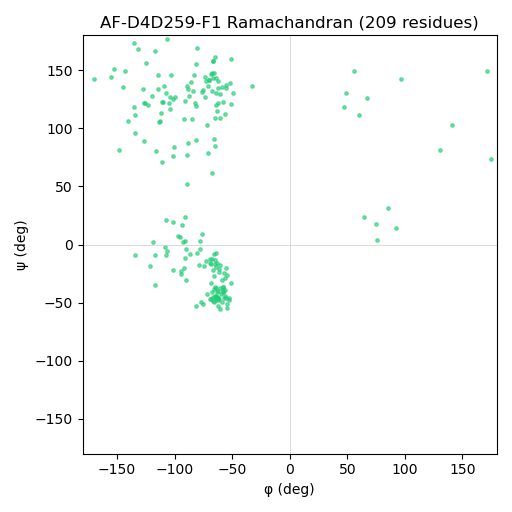A C 1
ATOM 720 O O . ILE A 1 91 ? -1.357 -5.393 13.513 1.00 96.06 91 ILE A O 1
ATOM 724 N N . PRO A 1 92 ? -1.401 -5.244 15.752 1.00 96.00 92 PRO A N 1
ATOM 725 C CA . PRO A 1 92 ? -1.617 -6.680 15.901 1.00 96.00 92 PRO A CA 1
ATOM 726 C C . PRO A 1 92 ? -2.927 -7.179 15.278 1.00 96.00 92 PRO A C 1
ATOM 728 O O . PRO A 1 92 ? -3.100 -8.376 15.069 1.00 96.00 92 PRO A O 1
ATOM 731 N N . THR A 1 93 ? -3.871 -6.275 14.992 1.00 95.38 93 THR A N 1
ATOM 732 C CA . THR A 1 93 ? -5.152 -6.604 14.350 1.00 95.38 93 THR A CA 1
ATOM 733 C C . THR A 1 93 ? -5.077 -6.602 12.826 1.00 95.38 93 THR A C 1
ATOM 735 O O . THR A 1 93 ? -6.054 -6.989 12.193 1.00 95.38 93 THR A O 1
ATOM 738 N N . VAL A 1 94 ? -3.959 -6.164 12.231 1.00 96.12 94 VAL A N 1
ATOM 739 C CA . VAL A 1 94 ? -3.770 -6.129 10.774 1.00 96.12 94 VAL A CA 1
ATOM 740 C C . VAL A 1 94 ? -3.883 -7.541 10.205 1.00 96.12 94 VAL A C 1
ATOM 742 O O . VAL A 1 94 ? -3.231 -8.466 10.675 1.00 96.12 94 VAL A O 1
ATOM 745 N N . THR A 1 95 ? -4.719 -7.669 9.174 1.00 95.19 95 THR A N 1
ATOM 746 C CA . THR A 1 95 ? -4.984 -8.937 8.464 1.00 95.19 95 THR A CA 1
ATOM 747 C C . THR A 1 95 ? -4.544 -8.870 7.005 1.00 95.19 95 THR A C 1
ATOM 749 O O . THR A 1 95 ? -4.064 -9.852 6.454 1.00 95.19 95 THR A O 1
ATOM 752 N N . HIS A 1 96 ? -4.682 -7.700 6.374 1.00 95.06 96 HIS A N 1
ATOM 753 C CA . HIS A 1 96 ? -4.373 -7.501 4.964 1.00 95.06 96 HIS A CA 1
ATOM 754 C C . HIS A 1 96 ? -3.400 -6.336 4.813 1.00 95.06 96 HIS A C 1
ATOM 756 O O . HIS A 1 96 ? -3.717 -5.211 5.203 1.00 95.06 96 HIS A O 1
ATOM 762 N N . LEU A 1 97 ? -2.243 -6.593 4.213 1.00 94.44 97 LEU A N 1
ATOM 763 C CA . LEU A 1 97 ? -1.266 -5.581 3.828 1.00 94.44 97 LEU A CA 1
ATOM 764 C C . LEU A 1 97 ? -1.408 -5.272 2.335 1.00 94.44 97 LEU A C 1
ATOM 766 O O . LEU A 1 97 ? -1.330 -6.170 1.506 1.00 94.44 97 LEU A O 1
ATOM 770 N N . TYR A 1 98 ? -1.565 -4.000 1.980 1.00 94.94 98 TYR A N 1
ATOM 771 C CA . TYR A 1 98 ? -1.563 -3.522 0.598 1.00 94.94 98 TYR A CA 1
ATOM 772 C C . TYR A 1 98 ? -0.343 -2.629 0.366 1.00 94.94 98 TYR A C 1
ATOM 774 O O . TYR A 1 98 ? -0.300 -1.481 0.811 1.00 94.94 98 TYR A O 1
ATOM 782 N N . TYR A 1 99 ? 0.656 -3.160 -0.334 1.00 90.31 99 TYR A N 1
ATOM 783 C CA . TYR A 1 99 ? 1.892 -2.475 -0.696 1.00 90.31 99 TYR A CA 1
ATOM 784 C C . TYR A 1 99 ? 1.707 -1.746 -2.036 1.00 90.31 99 TYR A C 1
ATOM 786 O O . TYR A 1 99 ? 1.961 -2.293 -3.110 1.00 90.31 99 TYR A O 1
ATOM 794 N N . LEU A 1 100 ? 1.219 -0.502 -1.966 1.00 90.12 100 LEU A N 1
ATOM 795 C CA . LEU A 1 100 ? 0.906 0.360 -3.120 1.00 90.12 100 LEU A CA 1
ATOM 796 C C . LEU A 1 100 ? 1.912 1.511 -3.279 1.00 90.12 100 LEU A C 1
ATOM 798 O O . LEU A 1 100 ? 1.632 2.543 -3.893 1.00 90.12 100 LEU A O 1
ATOM 802 N N . SER A 1 101 ? 3.095 1.351 -2.692 1.00 77.12 101 SER A N 1
ATOM 803 C CA . SER A 1 101 ? 4.212 2.282 -2.787 1.00 77.12 101 SER A CA 1
ATOM 804 C C . SER A 1 101 ? 5.277 1.725 -3.722 1.00 77.12 101 SER A C 1
ATOM 806 O O . SER A 1 101 ? 5.838 0.674 -3.447 1.00 77.12 101 SER A O 1
ATOM 808 N N . ALA A 1 102 ? 5.618 2.454 -4.780 1.00 66.75 102 ALA A N 1
ATOM 809 C CA . ALA A 1 102 ? 6.793 2.160 -5.592 1.00 66.75 102 ALA A CA 1
ATOM 810 C C . ALA A 1 102 ? 7.801 3.304 -5.460 1.00 66.75 102 ALA A C 1
ATOM 812 O O . ALA A 1 102 ? 7.432 4.479 -5.568 1.00 66.75 102 ALA A O 1
ATOM 813 N N . TRP A 1 103 ? 9.078 2.973 -5.258 1.00 54.84 103 TRP A N 1
ATOM 814 C CA . TRP A 1 103 ? 10.154 3.929 -5.497 1.00 54.84 103 TRP A CA 1
ATOM 815 C C . TRP A 1 103 ? 10.443 3.933 -6.993 1.00 54.84 103 TRP A C 1
ATOM 817 O O . TRP A 1 103 ? 11.208 3.129 -7.516 1.00 54.84 103 TRP A O 1
ATOM 827 N N . CYS A 1 104 ? 9.741 4.801 -7.712 1.00 42.75 104 CYS A N 1
ATOM 828 C CA . CYS A 1 104 ? 10.067 5.075 -9.097 1.00 42.75 104 CYS A CA 1
ATOM 829 C C . CYS A 1 104 ? 11.156 6.150 -9.105 1.00 42.75 104 CYS A C 1
ATOM 831 O O . CYS A 1 104 ? 10.882 7.309 -8.789 1.00 42.75 104 CYS A O 1
ATOM 833 N N . PHE A 1 105 ? 12.392 5.778 -9.443 1.00 36.56 105 PHE A N 1
ATOM 834 C CA . PHE A 1 105 ? 13.409 6.747 -9.843 1.00 36.56 105 PHE A CA 1
ATOM 835 C C . PHE A 1 105 ? 12.956 7.398 -11.163 1.00 36.56 105 PHE A C 1
ATOM 837 O O . PHE A 1 105 ? 13.322 6.972 -12.253 1.00 36.56 105 PHE A O 1
ATOM 844 N N . ILE A 1 106 ? 12.125 8.440 -11.073 1.00 30.31 106 ILE A N 1
ATOM 845 C CA . ILE A 1 106 ? 11.837 9.363 -12.181 1.00 30.31 106 ILE A CA 1
ATOM 846 C C . ILE A 1 106 ? 12.874 10.497 -12.133 1.00 30.31 106 ILE A C 1
ATOM 848 O O . ILE A 1 106 ? 12.527 11.670 -12.065 1.00 30.31 106 ILE A O 1
ATOM 852 N N . THR A 1 107 ? 14.168 10.173 -12.095 1.00 26.00 107 THR A N 1
ATOM 853 C CA . THR A 1 107 ? 15.229 11.189 -12.253 1.00 26.00 107 THR A CA 1
ATOM 854 C C . THR A 1 107 ? 15.962 11.092 -13.587 1.00 26.00 107 THR A C 1
ATOM 856 O O . THR A 1 107 ? 16.766 11.972 -13.869 1.00 26.00 107 THR A O 1
ATOM 859 N N . SER A 1 108 ? 15.644 10.123 -14.460 1.00 27.08 108 SER A N 1
ATOM 860 C CA . SER A 1 108 ? 16.173 10.099 -15.839 1.00 27.08 108 SER A CA 1
ATOM 861 C C . SER A 1 108 ? 15.159 10.468 -16.933 1.00 27.08 108 SER A C 1
ATOM 863 O O . SER A 1 108 ? 15.550 10.643 -18.081 1.00 27.08 108 SER A O 1
ATOM 865 N N . LEU A 1 109 ? 13.874 10.672 -16.607 1.00 31.52 109 LEU A N 1
ATOM 866 C CA . LEU A 1 109 ? 12.838 11.033 -17.594 1.00 31.52 109 LEU A CA 1
ATOM 867 C C . LEU A 1 109 ? 12.605 12.549 -17.747 1.00 31.52 109 LEU A C 1
ATOM 869 O O . LEU A 1 109 ? 11.610 12.966 -18.333 1.00 31.52 109 LEU A O 1
ATOM 873 N N . THR A 1 110 ? 13.525 13.399 -17.277 1.00 28.39 110 THR A N 1
ATOM 874 C CA . THR A 1 110 ? 13.520 14.836 -17.624 1.00 28.39 110 THR A CA 1
ATOM 875 C C . THR A 1 110 ? 14.070 15.122 -19.028 1.00 28.39 110 THR A C 1
ATOM 877 O O . THR A 1 110 ? 14.104 16.275 -19.450 1.00 28.39 110 THR A O 1
ATOM 880 N N . GLY A 1 111 ? 14.422 14.090 -19.799 1.00 29.28 111 GLY A N 1
ATOM 881 C CA . GLY A 1 111 ? 14.659 14.189 -21.236 1.00 29.28 111 GLY A CA 1
ATOM 882 C C . GLY A 1 111 ? 13.379 13.971 -22.039 1.00 29.28 111 GLY A C 1
ATOM 883 O O . GLY A 1 111 ? 13.201 12.900 -22.597 1.00 29.28 111 GLY A O 1
ATOM 884 N N . SER A 1 112 ? 12.518 14.994 -22.092 1.00 32.91 112 SER A N 1
ATOM 885 C CA . SER A 1 112 ? 11.506 15.250 -23.136 1.00 32.91 112 SER A CA 1
ATOM 886 C C . SER A 1 112 ? 10.600 14.091 -23.603 1.00 32.91 112 SER A C 1
ATOM 888 O O . SER A 1 112 ? 11.041 13.184 -24.302 1.00 32.91 112 SER A O 1
ATOM 890 N N . THR A 1 113 ? 9.290 14.276 -23.383 1.00 32.91 113 THR A N 1
ATOM 891 C CA . THR A 1 113 ? 8.134 13.954 -24.266 1.00 32.91 113 THR A CA 1
ATOM 892 C C . THR A 1 113 ? 7.044 13.163 -23.534 1.00 32.91 113 THR A C 1
ATOM 894 O O . THR A 1 113 ? 6.929 11.952 -23.666 1.00 32.91 113 THR A O 1
ATOM 897 N N . LEU A 1 114 ? 6.196 13.868 -22.779 1.00 29.42 114 LEU A N 1
ATOM 898 C CA . LEU A 1 114 ? 4.913 13.346 -22.300 1.00 29.42 114 LEU A CA 1
ATOM 899 C C . LEU A 1 114 ? 3.807 14.319 -22.708 1.00 29.42 114 LEU A C 1
ATOM 901 O O . LEU A 1 114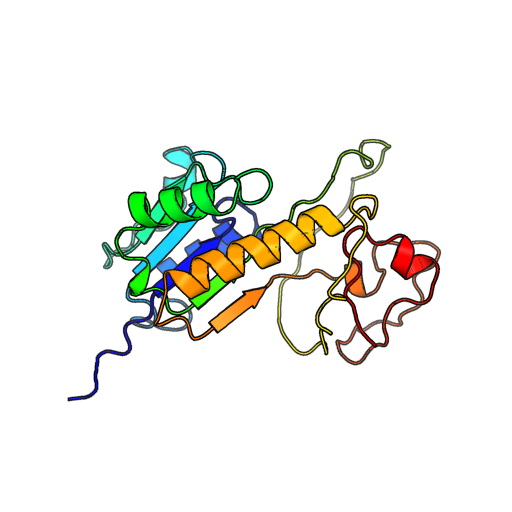 ? 3.470 15.250 -21.981 1.00 29.42 114 LEU A O 1
ATOM 905 N N . ALA A 1 115 ? 3.259 14.102 -23.900 1.00 26.48 115 ALA A N 1
ATOM 906 C CA . ALA A 1 115 ? 2.003 14.692 -24.337 1.00 26.48 115 ALA A CA 1
ATOM 907 C C . ALA A 1 115 ? 1.217 13.632 -25.122 1.00 26.48 115 ALA A C 1
ATOM 909 O O . ALA A 1 115 ? 1.572 13.328 -26.256 1.00 26.48 115 ALA A O 1
ATOM 910 N N . GLY A 1 116 ? 0.154 13.080 -24.522 1.00 27.20 116 GLY A N 1
ATOM 911 C CA . GLY A 1 116 ? -0.915 12.422 -25.283 1.00 27.20 116 GLY A CA 1
ATOM 912 C C . GLY A 1 116 ? -1.525 11.131 -24.711 1.00 27.20 116 GLY A C 1
ATOM 913 O O . GLY A 1 116 ? -1.011 10.054 -24.973 1.00 27.20 116 GLY A O 1
ATOM 914 N N . ILE A 1 117 ? -2.733 11.282 -24.134 1.00 28.70 117 ILE A N 1
ATOM 915 C CA . ILE A 1 117 ? -3.921 10.383 -24.211 1.00 28.70 117 ILE A CA 1
ATOM 916 C C . ILE A 1 117 ? -4.167 9.353 -23.057 1.00 28.70 117 ILE A C 1
ATOM 918 O O . ILE A 1 117 ? -3.208 8.834 -22.493 1.00 28.70 117 ILE A O 1
ATOM 922 N N . PRO A 1 118 ? -5.452 9.103 -22.652 1.00 31.94 118 PRO A N 1
ATOM 923 C CA . PRO A 1 118 ? -5.866 8.659 -21.306 1.00 31.94 118 PRO A CA 1
ATOM 924 C C . PRO A 1 118 ? -6.543 7.259 -21.188 1.00 31.94 118 PRO A C 1
ATOM 926 O O . PRO A 1 118 ? -7.064 6.731 -22.163 1.00 31.94 118 PRO A O 1
ATOM 929 N N . ASN A 1 119 ? -6.644 6.777 -19.930 1.00 24.20 119 ASN A N 1
ATOM 930 C CA . ASN A 1 119 ? -7.516 5.728 -19.331 1.00 24.20 119 ASN A CA 1
ATOM 931 C C . ASN A 1 119 ? -7.365 4.234 -19.734 1.00 24.20 119 ASN A C 1
ATOM 933 O O . ASN A 1 119 ? -7.565 3.882 -20.887 1.00 24.20 119 ASN A O 1
ATOM 937 N N . VAL A 1 120 ? -7.179 3.335 -18.739 1.00 26.92 120 VAL A N 1
ATOM 938 C CA . VAL A 1 120 ? -8.134 2.287 -18.252 1.00 26.92 120 VAL A CA 1
ATOM 939 C C . VAL A 1 120 ? -7.460 1.312 -17.244 1.00 26.92 120 VAL A C 1
ATOM 941 O O . VAL A 1 120 ? -6.252 1.099 -17.267 1.00 26.92 120 VAL A O 1
ATOM 944 N N . LEU A 1 121 ? -8.287 0.804 -16.316 1.00 24.91 121 LEU A N 1
ATOM 945 C CA . LEU A 1 121 ? -8.062 0.052 -15.067 1.00 24.91 121 LEU A CA 1
ATOM 946 C C . LEU A 1 121 ? -7.802 -1.482 -15.176 1.00 24.91 121 LEU A C 1
ATOM 948 O O . LEU A 1 121 ? -8.376 -2.120 -16.049 1.00 24.91 121 LEU A O 1
ATOM 952 N N . THR A 1 122 ? -7.107 -2.012 -14.136 1.00 26.11 122 THR A N 1
ATOM 953 C CA . THR A 1 122 ? -7.241 -3.300 -13.355 1.00 26.11 122 THR A CA 1
ATOM 954 C C . THR A 1 122 ? -7.214 -4.664 -14.092 1.00 26.11 122 THR A C 1
ATOM 956 O O . THR A 1 122 ? -7.684 -4.734 -15.210 1.00 26.11 122 THR A O 1
ATOM 959 N N . SER A 1 123 ? -6.756 -5.826 -13.580 1.00 23.94 123 SER A N 1
ATOM 960 C CA . SER A 1 123 ? -6.524 -6.395 -12.228 1.00 23.94 123 SER A CA 1
ATOM 961 C C . SER A 1 123 ? -5.731 -7.735 -12.294 1.00 23.94 123 SER A C 1
ATOM 963 O O . SER A 1 123 ? -6.046 -8.548 -13.148 1.00 23.94 123 SER A O 1
ATOM 965 N N . PHE A 1 124 ? -4.827 -7.957 -11.324 1.00 28.03 124 PHE A N 1
ATOM 966 C CA . PHE A 1 124 ? -4.511 -9.168 -10.514 1.00 28.03 124 PHE A CA 1
ATOM 967 C C . PHE A 1 124 ? -4.267 -10.617 -11.049 1.00 28.03 124 PHE A C 1
ATOM 969 O O . PHE A 1 124 ? -5.155 -11.234 -11.621 1.00 28.03 124 PHE A O 1
ATOM 976 N N . VAL A 1 125 ? -3.127 -11.154 -10.542 1.00 25.72 125 VAL A N 1
ATOM 977 C CA . VAL A 1 125 ? -2.630 -12.532 -10.215 1.00 25.72 125 VAL A CA 1
ATOM 978 C C . VAL A 1 125 ? -2.498 -13.620 -11.291 1.00 25.72 125 VAL A C 1
ATOM 980 O O . VAL A 1 125 ? -3.483 -14.190 -11.732 1.00 25.72 125 VAL A O 1
ATOM 983 N N . ASP A 1 126 ? -1.252 -13.995 -11.610 1.00 24.05 126 ASP A N 1
ATOM 984 C CA . ASP A 1 126 ? -0.539 -15.191 -11.100 1.00 24.05 126 ASP A CA 1
ATOM 985 C C . ASP A 1 126 ? 0.818 -15.299 -11.824 1.00 24.05 126 ASP A C 1
ATOM 987 O O . ASP A 1 126 ? 1.019 -16.120 -12.718 1.00 24.05 126 ASP A O 1
ATOM 991 N N . LEU A 1 127 ? 1.774 -14.432 -11.471 1.00 27.70 127 LEU A N 1
ATOM 992 C CA . LEU A 1 127 ? 3.154 -14.616 -11.924 1.00 27.70 127 LEU A CA 1
ATOM 993 C C . LEU A 1 127 ? 3.889 -15.496 -10.912 1.00 27.70 127 LEU A C 1
ATOM 995 O O . LEU A 1 127 ? 3.802 -15.220 -9.712 1.00 27.70 127 LEU A O 1
ATOM 999 N N . PRO A 1 128 ? 4.642 -16.517 -11.355 1.00 27.48 128 PRO A N 1
ATOM 1000 C CA . PRO A 1 128 ? 5.530 -17.276 -10.490 1.00 27.48 128 PRO A CA 1
ATOM 1001 C C . PRO A 1 128 ? 6.716 -16.378 -10.122 1.00 27.48 128 PRO A C 1
ATOM 1003 O O . PRO A 1 128 ? 7.790 -16.454 -10.718 1.00 27.48 128 PRO A O 1
ATOM 1006 N N . VAL A 1 129 ? 6.489 -15.476 -9.168 1.00 36.44 129 VAL A N 1
ATOM 1007 C CA . VAL A 1 129 ? 7.525 -14.649 -8.558 1.00 36.44 129 VAL A CA 1
ATOM 1008 C C . VAL A 1 129 ? 8.448 -15.608 -7.818 1.00 36.44 129 VAL A C 1
ATOM 1010 O O . VAL A 1 129 ? 8.058 -16.231 -6.833 1.00 36.44 129 VAL A O 1
ATOM 1013 N N . GLN A 1 130 ? 9.655 -15.795 -8.344 1.00 36.12 130 GLN A N 1
ATOM 1014 C CA . GLN A 1 130 ? 10.718 -16.444 -7.591 1.00 36.12 130 GLN A CA 1
ATOM 1015 C C . GLN A 1 130 ? 11.154 -15.491 -6.483 1.00 36.12 130 GLN A C 1
ATOM 1017 O O . GLN A 1 130 ? 11.268 -14.282 -6.716 1.00 36.12 130 GLN A O 1
ATOM 1022 N N . ASP A 1 131 ? 11.451 -16.045 -5.307 1.00 35.44 131 ASP A N 1
ATOM 1023 C CA . ASP A 1 131 ? 12.172 -15.285 -4.303 1.00 35.44 131 ASP A CA 1
ATOM 1024 C C . ASP A 1 131 ? 13.474 -14.770 -4.919 1.00 35.44 131 ASP A C 1
ATOM 1026 O O . ASP A 1 131 ? 14.183 -15.500 -5.626 1.00 35.44 131 ASP A O 1
ATOM 1030 N N . PRO A 1 132 ? 13.779 -13.497 -4.689 1.00 41.38 132 PRO A N 1
ATOM 1031 C CA . PRO A 1 132 ? 14.971 -12.897 -5.230 1.00 41.38 132 PRO A CA 1
ATOM 1032 C C . PRO A 1 132 ? 16.196 -13.571 -4.536 1.00 41.38 132 PRO A C 1
ATOM 1034 O O . PRO A 1 132 ? 16.142 -13.752 -3.317 1.00 41.38 132 PRO A O 1
ATOM 1037 N N . PRO A 1 133 ? 17.263 -14.031 -5.241 1.00 40.75 133 PRO A N 1
ATOM 1038 C CA . PRO A 1 133 ? 18.485 -14.592 -4.658 1.00 40.75 133 PRO A CA 1
ATOM 1039 C C . PRO A 1 133 ? 18.911 -14.005 -3.305 1.00 40.75 133 PRO A C 1
ATOM 1041 O O . PRO A 1 133 ? 18.955 -12.801 -3.107 1.00 40.75 133 PRO A O 1
ATOM 1044 N N . SER A 1 134 ? 19.316 -14.848 -2.358 1.00 43.50 134 SER A N 1
ATOM 1045 C CA . SER A 1 134 ? 19.663 -14.404 -0.998 1.00 43.50 134 SER A CA 1
ATOM 1046 C C . SER A 1 134 ? 20.879 -13.464 -0.906 1.00 43.50 134 SER A C 1
ATOM 1048 O O . SER A 1 134 ? 21.181 -12.982 0.182 1.00 43.50 134 SER A O 1
ATOM 1050 N N . ASN A 1 135 ? 21.610 -13.239 -2.003 1.00 47.75 135 ASN A N 1
ATOM 1051 C CA . ASN A 1 135 ? 22.825 -12.431 -2.048 1.00 47.75 135 ASN A CA 1
ATOM 1052 C C . ASN A 1 135 ? 22.786 -11.487 -3.260 1.00 47.75 135 ASN A C 1
ATOM 1054 O O . ASN A 1 135 ? 23.113 -11.899 -4.373 1.00 47.75 135 ASN A O 1
ATOM 1058 N N . TYR A 1 136 ? 22.357 -10.246 -3.031 1.00 52.91 136 TYR A N 1
ATOM 1059 C CA . TYR A 1 136 ? 22.369 -9.165 -4.017 1.00 52.91 136 TYR A CA 1
ATOM 1060 C C . TYR A 1 136 ? 23.438 -8.152 -3.674 1.00 52.91 136 TYR A C 1
ATOM 1062 O O . TYR A 1 136 ? 23.471 -7.665 -2.540 1.00 52.91 136 TYR A O 1
ATOM 1070 N N . ASP A 1 137 ? 24.255 -7.812 -4.666 1.00 54.78 137 ASP A N 1
ATOM 1071 C CA . ASP A 1 137 ? 25.248 -6.758 -4.522 1.00 54.78 137 ASP A CA 1
ATOM 1072 C C . ASP A 1 137 ? 24.554 -5.404 -4.290 1.00 54.78 137 ASP A C 1
ATOM 1074 O O . ASP A 1 137 ? 23.479 -5.133 -4.835 1.00 54.78 137 ASP A O 1
ATOM 1078 N N . ASP A 1 138 ? 25.142 -4.552 -3.449 1.00 54.97 138 ASP A N 1
ATOM 1079 C CA . ASP A 1 138 ? 24.610 -3.211 -3.163 1.00 54.97 138 ASP A CA 1
ATOM 1080 C C . ASP A 1 138 ? 24.608 -2.311 -4.411 1.00 54.97 138 ASP A C 1
ATOM 1082 O O . ASP A 1 138 ? 23.837 -1.352 -4.478 1.00 54.97 138 ASP A O 1
ATOM 1086 N N . ASP A 1 139 ? 25.412 -2.670 -5.412 1.00 55.59 139 ASP A N 1
ATOM 1087 C CA . ASP A 1 139 ? 25.572 -1.947 -6.671 1.00 55.59 139 ASP A CA 1
ATOM 1088 C C . ASP A 1 139 ? 24.456 -2.224 -7.702 1.00 55.59 139 ASP A C 1
ATOM 1090 O O . ASP A 1 139 ? 24.390 -1.557 -8.740 1.00 55.59 139 ASP A O 1
ATOM 1094 N N . GLU A 1 140 ? 23.543 -3.173 -7.448 1.00 57.25 140 GLU A N 1
ATOM 1095 C CA . GLU A 1 140 ? 22.426 -3.428 -8.361 1.00 57.25 140 GLU A CA 1
ATOM 1096 C C . GLU A 1 140 ? 21.322 -2.356 -8.239 1.00 57.25 140 GLU A C 1
ATOM 1098 O O . GLU A 1 140 ? 20.819 -2.082 -7.143 1.00 57.25 140 GLU A O 1
ATOM 1103 N N . PRO A 1 141 ? 20.836 -1.788 -9.362 1.00 51.03 141 PRO A N 1
ATOM 1104 C CA . PRO A 1 141 ? 19.938 -0.626 -9.357 1.00 51.03 141 PRO A CA 1
ATOM 1105 C C . PRO A 1 141 ? 18.577 -0.872 -8.680 1.00 51.03 141 PRO A C 1
ATOM 1107 O O . PRO A 1 141 ? 17.866 0.077 -8.346 1.00 51.03 141 PRO A O 1
ATOM 1110 N N . PHE A 1 142 ? 18.203 -2.133 -8.457 1.00 59.03 142 PHE A N 1
ATOM 1111 C CA . PHE A 1 142 ? 16.933 -2.550 -7.859 1.00 59.03 142 PHE A CA 1
ATOM 1112 C C . PHE A 1 142 ? 17.064 -3.079 -6.424 1.00 59.03 142 PHE A C 1
ATOM 1114 O O . PHE A 1 142 ? 16.042 -3.267 -5.752 1.00 59.03 142 PHE A O 1
ATOM 1121 N N . ALA A 1 143 ? 18.289 -3.279 -5.925 1.00 61.59 143 ALA A N 1
ATOM 1122 C CA . ALA A 1 143 ? 18.536 -3.831 -4.597 1.00 61.59 143 ALA A CA 1
ATOM 1123 C C . ALA A 1 143 ? 17.871 -2.985 -3.500 1.00 61.59 143 ALA A C 1
ATOM 1125 O O . ALA A 1 143 ? 17.315 -3.528 -2.549 1.00 61.59 143 ALA A O 1
ATOM 1126 N N . ALA A 1 144 ? 17.839 -1.659 -3.661 1.00 64.94 144 ALA A N 1
ATOM 1127 C CA . ALA A 1 144 ? 17.213 -0.745 -2.705 1.00 64.94 144 ALA A CA 1
ATOM 1128 C C . ALA A 1 144 ? 15.691 -0.955 -2.567 1.00 64.94 144 ALA A C 1
ATOM 1130 O O . ALA A 1 144 ? 15.168 -1.018 -1.451 1.00 64.94 144 ALA A O 1
ATOM 1131 N N . SER A 1 145 ? 14.971 -1.095 -3.684 1.00 68.31 145 SER A N 1
ATOM 1132 C CA . SER A 1 145 ? 13.518 -1.319 -3.681 1.00 68.31 145 SER A CA 1
ATOM 1133 C C . SER A 1 145 ? 13.168 -2.684 -3.098 1.00 68.31 145 SER A C 1
ATOM 1135 O O . SER A 1 145 ? 12.235 -2.795 -2.302 1.00 68.31 145 SER A O 1
ATOM 1137 N N . LEU A 1 146 ? 13.950 -3.708 -3.439 1.00 71.50 146 LEU A N 1
ATOM 1138 C CA . LEU A 1 146 ? 13.749 -5.050 -2.917 1.00 71.50 146 LEU A CA 1
ATOM 1139 C C . LEU A 1 146 ? 14.054 -5.140 -1.416 1.00 71.50 146 LEU A C 1
ATOM 1141 O O . LEU A 1 146 ? 13.224 -5.643 -0.661 1.00 71.50 146 LEU A O 1
ATOM 1145 N N . LYS A 1 147 ? 15.185 -4.581 -0.967 1.00 73.94 147 LYS A N 1
ATOM 1146 C CA . LYS A 1 147 ? 15.535 -4.484 0.459 1.00 73.94 147 LYS A CA 1
ATOM 1147 C C . LYS A 1 147 ? 14.464 -3.719 1.232 1.00 73.94 147 LYS A C 1
ATOM 1149 O O . LYS A 1 147 ? 14.105 -4.109 2.338 1.00 73.94 147 LYS A O 1
ATOM 1154 N N . SER A 1 148 ? 13.909 -2.654 0.648 1.00 76.12 148 SER A N 1
ATOM 1155 C CA . SER A 1 148 ? 12.807 -1.891 1.244 1.00 76.12 148 SER A CA 1
ATOM 1156 C C . SER A 1 148 ? 11.531 -2.724 1.386 1.00 76.12 148 SER A C 1
ATOM 1158 O O . SER A 1 148 ? 10.921 -2.697 2.457 1.00 76.12 148 SER A O 1
ATOM 1160 N N . LEU A 1 149 ? 11.146 -3.485 0.356 1.00 81.06 149 LEU A N 1
ATOM 1161 C CA . LEU A 1 149 ? 10.007 -4.403 0.409 1.00 81.06 149 LEU A CA 1
ATOM 1162 C C . LEU A 1 149 ? 10.217 -5.478 1.480 1.00 81.06 149 LEU A C 1
ATOM 1164 O O . LEU A 1 149 ? 9.393 -5.578 2.384 1.00 81.06 149 LEU A O 1
ATOM 1168 N N . GLN A 1 150 ? 11.332 -6.214 1.414 1.00 80.12 150 GLN A N 1
ATOM 1169 C CA . GLN A 1 150 ? 11.675 -7.285 2.357 1.00 80.12 150 GLN A CA 1
ATOM 1170 C C . GLN A 1 150 ? 11.656 -6.779 3.800 1.00 80.12 150 GLN A C 1
ATOM 1172 O O . GLN A 1 150 ? 10.890 -7.280 4.611 1.00 80.12 150 GLN A O 1
ATOM 1177 N N . LYS A 1 151 ? 12.404 -5.708 4.097 1.00 87.38 151 LYS A N 1
ATOM 1178 C CA . LYS A 1 151 ? 12.420 -5.055 5.417 1.00 87.38 151 LYS A CA 1
ATOM 1179 C C . LYS A 1 151 ? 11.015 -4.697 5.897 1.00 87.38 151 LYS A C 1
ATOM 1181 O O . LYS A 1 151 ? 10.675 -4.927 7.051 1.00 87.38 151 LYS A O 1
ATOM 1186 N N . THR A 1 152 ? 10.200 -4.103 5.027 1.00 86.31 152 THR A N 1
ATOM 1187 C CA . THR A 1 152 ? 8.852 -3.667 5.408 1.00 86.31 152 THR A CA 1
ATOM 1188 C C . THR A 1 152 ? 7.954 -4.859 5.721 1.00 86.31 152 THR A C 1
ATOM 1190 O O . THR A 1 152 ? 7.266 -4.833 6.736 1.00 86.31 152 THR A O 1
ATOM 1193 N N . VAL A 1 153 ? 7.976 -5.900 4.886 1.00 87.19 153 VAL A N 1
ATOM 1194 C CA . VAL A 1 153 ? 7.193 -7.123 5.107 1.00 87.19 153 VAL A CA 1
ATOM 1195 C C . VAL A 1 153 ? 7.629 -7.808 6.400 1.00 87.19 153 VAL A C 1
ATOM 1197 O O . VAL A 1 153 ? 6.775 -8.038 7.248 1.00 87.19 153 VAL A O 1
ATOM 1200 N N . THR A 1 154 ? 8.935 -7.993 6.624 1.00 87.38 154 THR A N 1
ATOM 1201 C CA . THR A 1 154 ? 9.478 -8.580 7.861 1.00 87.38 154 THR A CA 1
ATOM 1202 C C . THR A 1 154 ? 9.015 -7.825 9.108 1.00 87.38 154 THR A C 1
ATOM 1204 O O . THR A 1 154 ? 8.565 -8.431 10.081 1.00 87.38 154 THR A O 1
ATOM 1207 N N . VAL A 1 155 ? 9.077 -6.487 9.088 1.00 92.25 155 VAL A N 1
ATOM 1208 C CA . VAL A 1 155 ? 8.606 -5.665 10.212 1.00 92.25 155 VAL A CA 1
ATOM 1209 C C . VAL A 1 155 ? 7.111 -5.874 10.448 1.00 92.25 155 VAL A C 1
ATOM 1211 O O . VAL A 1 155 ? 6.708 -6.088 11.589 1.00 92.25 155 VAL A O 1
ATOM 1214 N N . ILE A 1 156 ? 6.283 -5.838 9.401 1.00 92.31 156 ILE A N 1
ATOM 1215 C CA . ILE A 1 156 ? 4.834 -6.017 9.553 1.00 92.31 156 ILE A CA 1
ATOM 1216 C C . ILE A 1 156 ? 4.491 -7.425 10.043 1.00 92.31 156 ILE A C 1
ATOM 1218 O O . ILE A 1 156 ? 3.714 -7.537 10.984 1.00 92.31 156 ILE A O 1
ATOM 1222 N N . GLU A 1 157 ? 5.091 -8.476 9.487 1.00 90.62 157 GLU A N 1
ATOM 1223 C CA . GLU A 1 157 ? 4.878 -9.862 9.928 1.00 90.62 157 GLU A CA 1
ATOM 1224 C C . GLU A 1 157 ? 5.225 -10.051 11.408 1.00 90.62 157 GLU A C 1
ATOM 1226 O O . GLU A 1 157 ? 4.476 -10.688 12.146 1.00 90.62 157 GLU A O 1
ATOM 1231 N N . SER A 1 158 ? 6.313 -9.430 11.877 1.00 93.50 158 SER A N 1
ATOM 1232 C CA . SER A 1 158 ? 6.704 -9.498 13.291 1.00 93.50 158 SER A CA 1
ATOM 1233 C C . SER A 1 158 ? 5.712 -8.807 14.243 1.00 93.50 158 SER A C 1
ATOM 1235 O O . SER A 1 158 ? 5.611 -9.183 15.411 1.00 93.50 158 SER A O 1
ATOM 1237 N N . LEU A 1 159 ? 4.979 -7.796 13.760 1.00 95.31 159 LEU A N 1
ATOM 1238 C CA . LEU A 1 159 ? 4.070 -6.964 14.559 1.00 95.31 159 LEU A CA 1
ATOM 1239 C C . LEU A 1 159 ? 2.588 -7.347 14.407 1.00 95.31 159 LEU A C 1
ATOM 1241 O O . LEU A 1 159 ? 1.784 -7.020 15.283 1.00 95.31 159 LEU A O 1
ATOM 1245 N N . ALA A 1 160 ? 2.222 -8.012 13.311 1.00 93.88 160 ALA A N 1
ATOM 1246 C CA . ALA A 1 160 ? 0.857 -8.360 12.936 1.00 93.88 160 ALA A CA 1
ATOM 1247 C C . ALA A 1 160 ? 0.667 -9.890 12.905 1.00 93.88 160 ALA A C 1
ATOM 1249 O O . ALA A 1 160 ? 0.656 -10.489 11.831 1.00 93.88 160 ALA A O 1
ATOM 1250 N N . PRO A 1 161 ? 0.454 -10.548 14.062 1.00 92.06 161 PRO A N 1
ATOM 1251 C CA . PRO A 1 161 ? 0.291 -12.004 14.131 1.00 92.06 161 PRO A CA 1
ATOM 1252 C C . PRO A 1 161 ? -0.970 -12.529 13.421 1.00 92.06 161 PRO A C 1
ATOM 1254 O O . PRO A 1 161 ? -1.089 -13.732 13.219 1.00 92.06 161 PRO A O 1
ATOM 1257 N N . ASN A 1 162 ? -1.914 -11.650 13.063 1.00 92.75 162 ASN A N 1
ATOM 1258 C CA . ASN A 1 162 ? -3.136 -11.996 12.328 1.00 92.75 162 ASN A CA 1
ATOM 1259 C C . ASN A 1 162 ? -3.022 -11.739 10.814 1.00 92.75 162 ASN A C 1
ATOM 1261 O O . ASN A 1 162 ? -4.034 -11.808 10.114 1.00 92.75 162 ASN A O 1
ATOM 1265 N N . LEU A 1 163 ? -1.831 -11.393 10.309 1.00 91.69 163 LEU A N 1
ATOM 1266 C CA . LEU A 1 163 ? -1.618 -11.142 8.888 1.00 91.69 163 LEU A CA 1
ATOM 1267 C C . LEU A 1 163 ? -1.908 -12.418 8.082 1.00 91.69 163 LEU A C 1
ATOM 1269 O O . LEU A 1 163 ? -1.288 -13.454 8.298 1.00 91.69 163 LEU A O 1
ATOM 1273 N N . GLU A 1 164 ? -2.851 -12.330 7.147 1.00 92.38 164 GLU A N 1
ATOM 1274 C CA . GLU A 1 164 ? -3.291 -13.450 6.303 1.00 92.38 164 GLU A CA 1
ATOM 1275 C C . GLU A 1 164 ? -3.108 -13.175 4.805 1.00 92.38 164 GLU A C 1
ATOM 1277 O O . GLU A 1 164 ? -3.102 -14.106 4.001 1.00 92.38 164 GLU A O 1
ATOM 1282 N N . PHE A 1 165 ? -2.956 -11.907 4.410 1.00 90.88 165 PHE A N 1
ATOM 1283 C CA . PHE A 1 165 ? -2.888 -11.520 3.005 1.00 90.88 165 PHE A 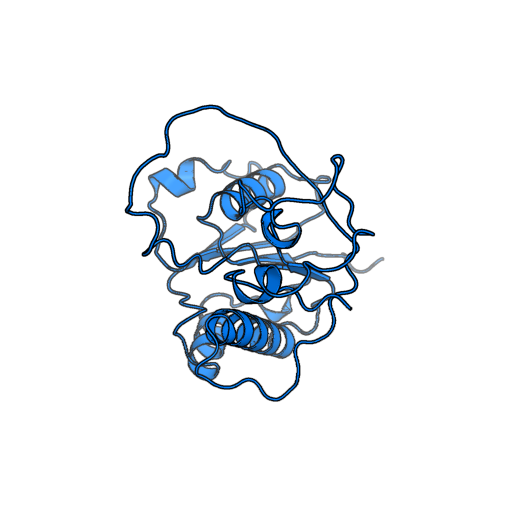CA 1
ATOM 1284 C C . PHE A 1 165 ? -1.936 -10.346 2.768 1.00 90.88 165 PHE A C 1
ATOM 1286 O O . PHE A 1 165 ? -1.988 -9.334 3.469 1.00 90.88 165 PHE A O 1
ATOM 1293 N N . ILE A 1 166 ? -1.118 -10.453 1.719 1.00 87.50 166 ILE A N 1
ATOM 1294 C CA . ILE A 1 166 ? -0.251 -9.377 1.237 1.00 87.50 166 ILE A CA 1
ATOM 1295 C C . ILE A 1 166 ? -0.532 -9.151 -0.248 1.00 87.50 166 ILE A C 1
ATOM 1297 O O . ILE A 1 166 ? -0.376 -10.047 -1.073 1.00 87.50 166 ILE A O 1
ATOM 1301 N N . HIS A 1 167 ? -0.915 -7.927 -0.598 1.00 87.06 167 HIS A N 1
ATOM 1302 C CA . HIS A 1 167 ? -0.985 -7.466 -1.972 1.00 87.06 167 HIS A CA 1
ATOM 1303 C C . HIS A 1 167 ? 0.230 -6.611 -2.309 1.00 87.06 167 HIS A C 1
ATOM 1305 O O . HIS A 1 167 ? 0.462 -5.580 -1.679 1.00 87.06 167 HIS A O 1
ATOM 1311 N N . LEU A 1 168 ? 0.939 -6.994 -3.366 1.00 84.38 168 LEU A N 1
ATOM 1312 C CA . LEU A 1 168 ? 1.997 -6.201 -3.969 1.00 84.38 168 LEU A CA 1
ATOM 1313 C C . LEU A 1 168 ? 1.555 -5.710 -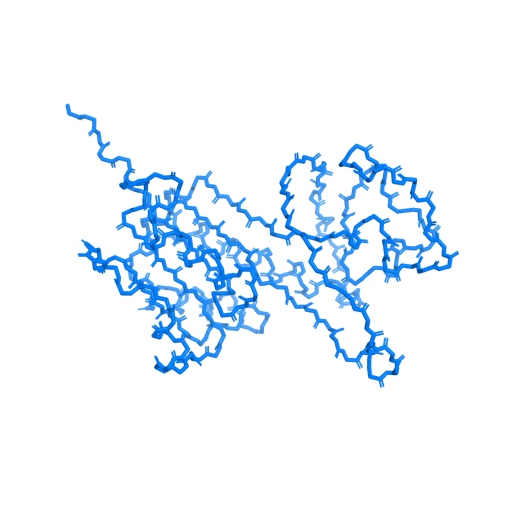5.348 1.00 84.38 168 LEU A C 1
ATOM 1315 O O . LEU A 1 168 ? 1.204 -6.510 -6.218 1.00 84.38 168 LEU A O 1
ATOM 1319 N N . GLN A 1 169 ? 1.555 -4.392 -5.547 1.00 83.06 169 GLN A N 1
ATOM 1320 C CA . GLN A 1 169 ? 1.227 -3.811 -6.844 1.00 83.06 169 GLN A CA 1
ATOM 1321 C C . GLN A 1 169 ? 2.447 -3.815 -7.774 1.00 83.06 169 GLN A C 1
ATOM 1323 O O . GLN A 1 169 ? 3.456 -3.169 -7.498 1.00 83.06 169 GLN A O 1
ATOM 1328 N N . TYR A 1 170 ? 2.292 -4.477 -8.920 1.00 76.62 170 TYR A N 1
ATOM 1329 C CA . TYR A 1 170 ? 3.199 -4.398 -10.066 1.00 76.62 170 TYR A CA 1
ATOM 1330 C C . TYR A 1 170 ? 2.572 -3.592 -11.210 1.00 76.62 170 TYR A C 1
ATOM 1332 O O . TYR A 1 170 ? 1.425 -3.146 -11.132 1.00 76.62 170 TYR A O 1
ATOM 1340 N N . GLY A 1 171 ? 3.334 -3.407 -12.286 1.00 76.00 171 GLY A N 1
ATOM 1341 C CA . GLY A 1 171 ? 2.876 -2.748 -13.504 1.00 76.00 171 GLY A CA 1
ATOM 1342 C C . GLY A 1 171 ? 3.302 -3.502 -14.756 1.00 76.00 171 GLY A C 1
ATOM 1343 O O . GLY A 1 171 ? 4.099 -4.433 -14.710 1.00 76.00 171 GLY A O 1
ATOM 1344 N N . THR A 1 172 ? 2.815 -3.050 -15.905 1.00 79.62 172 THR A N 1
ATOM 1345 C CA . THR A 1 172 ? 3.062 -3.671 -17.216 1.00 79.62 172 THR A CA 1
ATOM 1346 C C . THR A 1 172 ? 4.521 -3.613 -17.680 1.00 79.62 172 THR A C 1
ATOM 1348 O O . THR A 1 172 ? 4.878 -4.267 -18.657 1.00 79.62 172 THR A O 1
ATOM 1351 N N . PHE A 1 173 ? 5.388 -2.883 -16.971 1.00 78.19 173 PHE A N 1
ATOM 1352 C CA . PHE A 1 173 ? 6.832 -2.817 -17.229 1.00 78.19 173 PHE A CA 1
ATOM 1353 C C . PHE A 1 173 ? 7.499 -4.193 -17.200 1.00 78.19 173 PHE A C 1
ATOM 1355 O O . PHE A 1 173 ? 8.459 -4.416 -17.927 1.00 78.19 173 PHE A O 1
ATOM 1362 N N . ILE A 1 174 ? 6.951 -5.132 -16.430 1.00 76.56 174 ILE A N 1
ATOM 1363 C CA . ILE A 1 174 ? 7.432 -6.517 -16.360 1.00 76.56 174 ILE A CA 1
ATOM 1364 C C . ILE A 1 174 ? 7.332 -7.243 -17.710 1.00 76.56 174 ILE A C 1
ATOM 1366 O O . ILE A 1 174 ? 8.097 -8.162 -17.968 1.00 76.56 174 ILE A O 1
ATOM 1370 N N . TYR A 1 175 ? 6.444 -6.778 -18.593 1.00 80.38 175 TYR A N 1
ATOM 1371 C CA . TYR A 1 175 ? 6.282 -7.264 -19.964 1.00 80.38 175 TYR A CA 1
ATOM 1372 C C . TYR A 1 175 ? 7.059 -6.420 -20.987 1.00 80.38 175 TYR A C 1
ATOM 1374 O O . TYR A 1 175 ? 6.906 -6.599 -22.191 1.00 80.38 175 TYR A O 1
ATOM 1382 N N . GLY A 1 176 ? 7.871 -5.459 -20.537 1.00 78.69 176 GLY A N 1
ATOM 1383 C CA . GLY A 1 176 ? 8.725 -4.646 -21.403 1.00 78.69 176 GLY A CA 1
ATOM 1384 C C . GLY A 1 176 ? 7.999 -3.570 -22.202 1.00 78.69 176 GLY A C 1
ATOM 1385 O O . GLY A 1 176 ? 8.575 -3.044 -23.148 1.00 78.69 176 GLY A O 1
ATOM 1386 N N . VAL A 1 177 ? 6.769 -3.195 -21.828 1.00 81.75 177 VAL A N 1
ATOM 1387 C CA . VAL A 1 177 ? 6.009 -2.127 -22.518 1.00 81.75 177 VAL A CA 1
ATOM 1388 C C . VAL A 1 177 ? 6.709 -0.764 -22.488 1.00 81.75 177 VAL A C 1
ATOM 1390 O O . VAL A 1 177 ? 6.372 0.125 -23.261 1.00 81.75 177 VAL A O 1
ATOM 1393 N N . CYS A 1 178 ? 7.682 -0.584 -21.592 1.00 76.56 178 CYS A N 1
ATOM 1394 C CA . CYS A 1 178 ? 8.527 0.603 -21.530 1.00 76.56 178 CYS A CA 1
ATOM 1395 C C . CYS A 1 178 ? 9.554 0.683 -22.675 1.00 76.56 178 CYS A C 1
ATOM 1397 O O . CYS A 1 178 ? 10.143 1.740 -22.878 1.00 76.56 178 CYS A O 1
ATOM 1399 N N . PHE A 1 179 ? 9.788 -0.406 -23.415 1.00 80.69 179 PHE A N 1
ATOM 1400 C CA . PHE A 1 179 ? 10.763 -0.473 -24.504 1.00 80.69 179 PHE A CA 1
ATOM 1401 C C . PHE A 1 179 ? 10.071 -0.332 -25.865 1.00 80.69 179 PHE A C 1
ATOM 1403 O O . PHE A 1 179 ? 9.786 -1.321 -26.528 1.00 80.69 179 PHE A O 1
ATOM 1410 N N . THR A 1 180 ? 9.812 0.897 -26.310 1.00 73.62 180 THR A N 1
ATOM 1411 C CA . THR A 1 180 ? 9.010 1.175 -27.519 1.00 73.62 180 THR A CA 1
ATOM 1412 C C . THR A 1 180 ? 9.553 0.563 -28.814 1.00 73.62 180 THR A C 1
ATOM 1414 O O . THR A 1 180 ? 8.767 0.236 -29.696 1.00 73.62 180 THR A O 1
ATOM 1417 N N . GLU A 1 181 ? 10.872 0.400 -28.939 1.00 76.19 181 GLU A N 1
ATOM 1418 C CA . GLU A 1 181 ? 11.509 -0.130 -30.158 1.00 76.19 181 GLU A CA 1
ATOM 1419 C C . GLU A 1 181 ? 11.761 -1.645 -30.115 1.00 76.19 181 GLU A C 1
ATOM 1421 O O . GLU A 1 181 ? 11.878 -2.287 -31.155 1.00 76.19 181 GLU A O 1
ATOM 1426 N N . GLU A 1 182 ? 11.838 -2.231 -28.917 1.00 72.94 182 GLU A N 1
ATOM 1427 C CA . GLU A 1 182 ? 12.256 -3.626 -28.707 1.00 72.94 182 GLU A CA 1
ATOM 1428 C C . GLU A 1 182 ? 11.163 -4.491 -28.060 1.00 72.94 182 GLU A C 1
ATOM 1430 O O . GLU A 1 182 ? 11.388 -5.674 -27.791 1.00 72.94 182 GLU A O 1
ATOM 1435 N N . PHE A 1 183 ? 9.980 -3.920 -27.811 1.00 77.44 183 PHE A N 1
ATOM 1436 C CA . PHE A 1 183 ? 8.818 -4.621 -27.278 1.00 77.44 183 PHE A CA 1
ATOM 1437 C C . PHE A 1 183 ? 8.352 -5.710 -28.251 1.00 77.44 183 PHE A C 1
ATOM 1439 O O . PHE A 1 183 ? 7.921 -5.434 -29.369 1.00 77.44 183 PHE A O 1
ATOM 1446 N N . TYR A 1 184 ? 8.458 -6.965 -27.810 1.00 77.81 184 TYR A N 1
ATOM 1447 C CA . TYR A 1 184 ? 8.238 -8.145 -28.651 1.00 77.81 184 TYR A CA 1
ATOM 1448 C C . TYR A 1 184 ? 7.064 -9.019 -28.198 1.00 77.81 184 TYR A C 1
ATOM 1450 O O . TYR A 1 184 ? 6.701 -9.960 -28.905 1.00 77.81 184 TYR A O 1
ATOM 1458 N N . HIS A 1 185 ? 6.475 -8.756 -27.029 1.00 83.88 185 HIS A N 1
ATOM 1459 C CA . HIS A 1 185 ? 5.302 -9.502 -26.593 1.00 83.88 185 HIS A CA 1
ATOM 1460 C C . HIS A 1 185 ? 4.082 -9.065 -27.403 1.00 83.88 185 HIS A C 1
ATOM 1462 O O . HIS A 1 185 ? 3.758 -7.883 -27.489 1.00 83.88 185 HIS A O 1
ATOM 1468 N N . THR A 1 186 ? 3.385 -10.026 -28.004 1.00 82.62 186 THR A N 1
ATOM 1469 C CA . THR A 1 186 ? 2.150 -9.736 -28.733 1.00 82.62 186 THR A CA 1
ATOM 1470 C C . THR A 1 186 ? 1.017 -9.484 -27.750 1.00 82.62 186 THR A C 1
ATOM 1472 O O . THR A 1 186 ? 0.815 -10.276 -26.832 1.00 82.62 186 THR A O 1
ATOM 1475 N N . ALA A 1 187 ? 0.254 -8.412 -27.961 1.00 84.31 187 ALA A N 1
ATOM 1476 C CA . ALA A 1 187 ? -0.978 -8.189 -27.216 1.00 84.31 187 ALA A CA 1
ATOM 1477 C C . ALA A 1 187 ? -2.050 -9.240 -27.602 1.00 84.31 187 ALA A C 1
ATOM 1479 O O . ALA A 1 187 ? -2.106 -9.631 -28.771 1.00 84.31 187 ALA A O 1
ATOM 1480 N N . PRO A 1 188 ? -2.931 -9.660 -26.673 1.00 89.06 188 PRO A N 1
ATOM 1481 C CA . PRO A 1 188 ? -2.990 -9.239 -25.274 1.00 89.06 188 PRO A CA 1
ATOM 1482 C C . PRO A 1 188 ? -1.843 -9.828 -24.441 1.00 89.06 188 PRO A C 1
ATOM 1484 O O . PRO A 1 188 ? -1.459 -10.982 -24.612 1.00 89.06 188 PRO A O 1
ATOM 1487 N N . LEU A 1 189 ? -1.305 -9.013 -23.531 1.00 85.50 189 LEU A N 1
ATOM 1488 C CA . LEU A 1 189 ? -0.334 -9.480 -22.545 1.00 85.50 189 LEU A CA 1
ATOM 1489 C C . LEU A 1 189 ? -1.012 -10.436 -21.560 1.00 85.50 189 LEU A C 1
ATOM 1491 O O . LEU A 1 189 ? -2.192 -10.270 -21.254 1.00 85.50 189 LEU A O 1
ATOM 1495 N N . SER A 1 190 ? -0.259 -11.415 -21.069 1.00 85.69 190 SER A N 1
ATOM 1496 C CA . SER A 1 190 ? -0.731 -12.403 -20.102 1.00 85.69 190 SER A CA 1
ATOM 1497 C C . SER A 1 190 ? 0.372 -12.750 -19.110 1.00 85.69 190 SER A C 1
ATOM 1499 O O . SER A 1 190 ? 1.550 -12.762 -19.457 1.00 85.69 190 SER A O 1
ATOM 1501 N N . GLU A 1 191 ? -0.023 -13.086 -17.889 1.00 81.88 191 GLU A N 1
ATOM 1502 C CA . GLU A 1 191 ? 0.835 -13.552 -16.803 1.00 81.88 191 GLU A CA 1
ATOM 1503 C C . GLU A 1 191 ? 1.552 -14.865 -17.144 1.00 81.88 191 GLU A C 1
ATOM 1505 O O . GLU A 1 191 ? 2.597 -15.160 -16.578 1.00 81.88 191 GLU A O 1
ATOM 1510 N N . SER A 1 192 ? 1.052 -15.643 -18.110 1.00 82.56 192 SER A N 1
ATOM 1511 C CA . SER A 1 192 ? 1.747 -16.841 -18.592 1.00 82.56 192 SER A CA 1
ATOM 1512 C C . SER A 1 192 ? 2.908 -16.533 -19.544 1.00 82.56 192 SER A C 1
ATOM 1514 O O . SER A 1 192 ? 3.553 -17.460 -20.038 1.00 82.56 192 SER A O 1
ATOM 1516 N N . LEU A 1 193 ? 3.129 -15.260 -19.896 1.00 82.19 193 LEU A N 1
ATOM 1517 C CA . LEU A 1 193 ? 4.242 -14.872 -20.752 1.00 82.19 193 LEU A CA 1
ATOM 1518 C C . LEU A 1 193 ? 5.575 -15.111 -20.034 1.00 82.19 193 LEU A C 1
ATOM 1520 O O . LEU A 1 193 ? 5.678 -14.880 -18.829 1.00 82.19 193 LEU A O 1
ATOM 1524 N N . PRO A 1 194 ? 6.609 -15.544 -20.774 1.00 82.94 194 PRO A N 1
ATOM 1525 C CA . PRO A 1 194 ? 7.925 -15.714 -20.192 1.00 82.94 194 PRO A CA 1
ATOM 1526 C C . PRO A 1 194 ? 8.502 -14.361 -19.739 1.00 82.94 194 PRO A C 1
ATOM 1528 O O . PRO A 1 194 ? 8.082 -13.312 -20.245 1.00 82.94 194 PRO A O 1
ATOM 1531 N N . PRO A 1 195 ? 9.515 -14.393 -18.859 1.00 76.38 195 PRO A N 1
ATOM 1532 C CA . PRO A 1 195 ? 10.293 -13.218 -18.481 1.00 76.38 195 PRO A CA 1
ATOM 1533 C C . PRO A 1 195 ? 10.812 -12.452 -19.698 1.00 76.38 195 PRO A C 1
ATOM 1535 O O . PRO A 1 195 ? 11.014 -13.016 -20.782 1.00 76.38 195 PRO A O 1
ATOM 1538 N N . LEU A 1 196 ? 11.157 -11.177 -19.497 1.00 78.75 196 LEU A N 1
ATOM 1539 C CA . LEU A 1 196 ? 11.920 -10.461 -20.510 1.00 78.75 196 LEU A CA 1
ATOM 1540 C C . LEU A 1 196 ? 13.256 -11.156 -20.784 1.00 78.75 196 LEU A C 1
ATOM 1542 O O . LEU A 1 196 ? 13.999 -11.520 -19.874 1.00 78.75 196 LEU A O 1
ATOM 1546 N N . ARG A 1 197 ? 13.600 -11.290 -22.065 1.00 82.31 197 ARG A N 1
ATOM 1547 C CA . ARG A 1 197 ? 14.930 -11.749 -22.473 1.00 82.31 197 ARG A CA 1
ATOM 1548 C C . ARG A 1 197 ? 15.995 -10.725 -22.081 1.00 82.31 197 ARG A C 1
ATOM 1550 O O . ARG A 1 197 ? 15.773 -9.513 -22.153 1.00 82.31 197 ARG A O 1
ATOM 1557 N N . LYS A 1 198 ? 17.198 -11.197 -21.758 1.00 79.38 198 LYS A N 1
ATOM 1558 C CA . LYS A 1 198 ? 18.375 -10.318 -21.698 1.00 79.38 198 LYS A CA 1
ATOM 1559 C C . LYS A 1 198 ? 18.644 -9.715 -23.090 1.00 79.38 198 LYS A C 1
ATOM 1561 O O . LYS A 1 198 ? 18.459 -10.425 -24.082 1.00 79.38 198 LYS A O 1
ATOM 1566 N N . PRO A 1 199 ? 19.041 -8.431 -23.200 1.00 79.75 199 PRO A N 1
ATOM 1567 C CA . PRO A 1 199 ? 19.406 -7.499 -22.122 1.00 79.75 199 PRO A CA 1
ATOM 1568 C C . PRO A 1 199 ? 18.245 -6.623 -21.602 1.00 79.75 199 PRO A C 1
ATOM 1570 O O . PRO A 1 199 ? 18.468 -5.761 -20.758 1.00 79.75 199 PRO A O 1
ATOM 1573 N N . LEU A 1 200 ? 17.013 -6.791 -22.102 1.00 74.75 200 LEU A N 1
ATOM 1574 C CA . LEU A 1 200 ? 15.867 -5.948 -21.716 1.00 74.75 200 LEU A CA 1
ATOM 1575 C C . LEU A 1 200 ? 15.504 -6.105 -20.239 1.00 74.75 200 LEU A C 1
ATOM 1577 O O . LEU A 1 200 ? 15.188 -5.119 -19.580 1.00 74.75 200 LEU A O 1
ATOM 1581 N N . LEU A 1 201 ? 15.611 -7.327 -19.715 1.00 72.94 201 LEU A N 1
ATOM 1582 C CA . LEU A 1 201 ? 15.431 -7.600 -18.291 1.00 72.94 201 LEU A CA 1
ATOM 1583 C C . LEU A 1 201 ? 16.388 -6.779 -17.419 1.00 72.94 201 LEU A C 1
ATOM 1585 O O . LEU A 1 201 ? 15.950 -6.146 -16.465 1.00 72.94 201 LEU A O 1
ATOM 1589 N N . ASP A 1 202 ? 17.668 -6.730 -17.797 1.00 71.38 202 ASP A N 1
ATOM 1590 C CA . ASP A 1 202 ? 18.716 -6.021 -17.052 1.00 71.38 202 ASP A CA 1
ATOM 1591 C C . ASP A 1 202 ? 18.532 -4.486 -17.112 1.00 71.38 202 ASP A C 1
ATOM 1593 O O . ASP A 1 202 ? 19.108 -3.748 -16.316 1.00 71.38 202 ASP A O 1
ATOM 1597 N N . ARG A 1 203 ? 17.706 -3.992 -18.047 1.00 70.88 203 ARG A N 1
ATOM 1598 C CA . ARG A 1 203 ? 17.349 -2.571 -18.203 1.00 70.88 203 ARG A CA 1
ATOM 1599 C C . ARG A 1 203 ? 16.094 -2.172 -17.423 1.00 70.88 203 ARG A C 1
ATOM 1601 O O . ARG A 1 203 ? 15.798 -0.980 -17.343 1.00 70.88 203 ARG A O 1
ATOM 1608 N N . LEU A 1 204 ? 15.324 -3.123 -16.888 1.00 66.25 204 LEU A N 1
ATOM 1609 C CA . LEU A 1 204 ? 14.162 -2.797 -16.063 1.00 66.25 204 LEU A CA 1
ATOM 1610 C C . LEU A 1 204 ? 14.612 -2.234 -14.714 1.00 66.25 204 LEU A C 1
ATOM 1612 O O . LEU A 1 204 ? 15.477 -2.787 -14.047 1.00 66.25 204 LEU A O 1
ATOM 1616 N N . HIS A 1 205 ? 13.950 -1.170 -14.260 1.00 53.34 205 HIS A N 1
ATOM 1617 C CA . HIS A 1 205 ? 14.214 -0.581 -12.941 1.00 53.34 205 HIS A CA 1
ATOM 1618 C C . HIS A 1 205 ? 13.757 -1.484 -11.772 1.00 53.34 205 HIS A C 1
ATOM 1620 O O . HIS A 1 205 ? 14.112 -1.234 -10.622 1.00 53.34 205 HIS A O 1
ATOM 1626 N N . TYR A 1 206 ? 12.974 -2.532 -12.060 1.00 56.00 206 TYR A N 1
ATOM 1627 C CA . TYR A 1 206 ? 12.534 -3.562 -11.111 1.00 56.00 206 TYR A CA 1
ATOM 1628 C C . TYR A 1 206 ? 12.388 -4.894 -11.871 1.00 56.00 206 TYR A C 1
ATOM 1630 O O . TYR A 1 206 ? 11.285 -5.223 -12.320 1.00 56.00 206 TYR A O 1
ATOM 1638 N N . PRO A 1 207 ? 13.481 -5.642 -12.108 1.00 47.97 207 PRO A N 1
ATOM 1639 C CA . PRO A 1 207 ? 13.376 -6.947 -12.739 1.00 47.97 207 PRO A CA 1
ATOM 1640 C C . PRO A 1 207 ? 12.579 -7.863 -11.809 1.00 47.97 207 PRO A C 1
ATOM 1642 O O . PRO A 1 207 ? 12.940 -8.081 -10.652 1.00 47.97 207 PRO A O 1
ATOM 1645 N N . VAL A 1 208 ? 11.453 -8.370 -12.305 1.00 46.44 208 VAL A N 1
ATOM 1646 C CA . VAL A 1 208 ? 10.728 -9.432 -11.611 1.00 46.44 208 VAL A CA 1
ATOM 1647 C C . VAL A 1 208 ? 11.430 -10.727 -11.966 1.00 46.44 208 VAL A C 1
ATOM 1649 O O . VAL A 1 208 ? 11.521 -11.083 -13.143 1.00 46.44 208 VAL A O 1
ATOM 1652 N N . TRP A 1 209 ? 11.940 -11.414 -10.945 1.00 42.38 209 TRP A N 1
ATOM 1653 C CA . TRP A 1 209 ? 12.505 -12.750 -11.073 1.00 42.38 209 TRP A CA 1
ATOM 1654 C C . TRP A 1 209 ? 11.380 -13.699 -11.459 1.00 42.38 209 TRP A C 1
ATOM 1656 O O . TRP A 1 209 ? 10.643 -14.224 -10.631 1.00 42.38 209 TRP A O 1
ATOM 1666 N N . THR A 1 210 ? 11.215 -13.849 -12.759 1.00 36.69 210 THR A N 1
ATOM 1667 C CA . THR A 1 210 ? 10.369 -14.851 -13.383 1.00 36.69 210 THR A CA 1
ATOM 1668 C C . THR A 1 210 ? 11.344 -15.841 -14.024 1.00 36.69 210 THR A C 1
ATOM 1670 O O . THR A 1 210 ? 12.387 -15.434 -14.545 1.00 36.69 210 THR A O 1
ATOM 1673 N N . LYS A 1 211 ? 11.087 -17.140 -13.872 1.00 33.16 211 LYS A N 1
ATOM 1674 C CA . LYS A 1 211 ? 11.901 -18.198 -14.489 1.00 33.16 211 LYS A CA 1
ATOM 1675 C C . LYS A 1 211 ? 11.575 -18.354 -15.965 1.00 33.16 211 LYS A C 1
ATOM 1677 O O . LYS A 1 211 ? 10.377 -18.240 -16.299 1.00 33.16 211 LYS A O 1
#

InterPro domains:
  IPR055222 PRISE-like, Rossmann-fold domain [PF22917] (9-101)
  IPR055222 PRISE-like, Rossmann-fold domain [PF22917] (137-206)

Radius of gyration: 18.8 Å; Cα contacts (8 Å, |Δi|>4): 269; chains: 1; bounding box: 47×38×48 Å

pLDDT: mean 74.28, std 23.03, range [23.94, 97.25]

Sequence (211 aa):
MAASNARHALVLGASGISGWSFINQLLQSYPRAGTWSRITGVTRKPMSREEVSFWPQSREDPSFRLVSGFDIHNDQEQTLMAKFQKEVTDIPTVTHLYYLSAWCFITSLTGSTLAGIPNVLTSFVDLPVQDPPSNYDDDEPFAASLKSLQKTVTVIESLAPNLEFIHLQYGTFIYGVCFTEEFYHTAPLSESLPPLRKPLLDRLHYPVWTK

Organism: Trichophyton verrucosum (strain HKI 0517) (NCBI:txid663202)

Nearest PDB structures (foldseek):
  7yo5-assembly1_B  TM=6.230E-01  e=1.299E-02  Homo sapiens
  8ghg-assembly1_A  TM=6.248E-01  e=3.486E-02  Homo sapiens
  7yo1-assembly1_G  TM=6.261E-01  e=3.708E-02  Homo sapiens
  3naf-assembly1_A  TM=5.655E-01  e=8.799E-02  Homo sapiens
  8jjq-assembly3_B  TM=5.438E-01  e=2.672E-01  Variovorax paradoxus

Secondary structure (DSSP, 8-state):
------EEEEEETTTSHHHHHHHHHHHTTSSSTTSEEEEEEE-SSPPPHHHHHTS---SS---EEEE----TTTS-HHHHHHHHHHH-TTGGG--EEEE------TTSTTSS-----------------PPP-S---TTSTTHHHHHHHHHHHHHHHHH-TT--EEEE---GGGGTTT-TTT--PPSSP-TTSPPPPTTTGGGSSS-----

Foldseek 3Di:
DDDLPAAEEEEEPCVDPVNVVVVLCVLVQPPHNSPHLAYEYEEAADDDPVSVPVRPPRPPHPRYHYDYNDPLLPDDLVRNLVSCVVRVVVLQRHAEYEAPDDPDPPVPVPPDDDDDDDDDDDDDDDAPQDDDDPDDDPPQLQVSRSVSVVSNVVSSVVRHVNHHYYHDDDDCVQQVPVPVPPRDDDPPDDSPDAGDDPPSLSVRSHRRPGD

Solvent-accessible surface area (backbone atoms only — not comparable to full-atom values): 13066 Å² total; per-residue (Å²): 130,80,77,79,79,64,32,18,41,38,31,36,25,26,82,35,79,64,20,38,55,49,51,47,40,48,61,68,30,48,97,42,76,79,50,61,62,31,37,38,30,33,22,51,63,76,78,53,73,68,70,57,61,73,40,73,76,47,92,86,56,91,40,70,44,81,44,57,67,52,47,64,73,78,49,50,66,69,58,47,43,54,48,43,58,68,73,41,76,63,40,51,54,27,22,33,40,36,44,44,62,77,90,73,84,76,78,75,70,84,70,79,88,89,83,85,90,85,90,88,83,89,84,90,88,70,64,71,70,50,80,72,71,97,77,73,59,87,84,44,91,37,44,63,62,51,53,22,51,51,48,50,50,56,46,46,56,77,52,13,83,50,57,78,44,78,47,77,71,82,66,66,59,62,67,36,69,80,37,85,91,74,56,77,73,67,82,80,82,57,62,86,56,74,51,57,58,82,68,60,32,79,68,42,78,64,65,71,47,46,117

Mean predicted aligned error: 10.83 Å